Protein 2CXA (pdb70)

B-factor: mean 20.12, std 9.55, range [7.72, 66.91]

Solvent-accessible surface area: 11196 Å² total

Sequence (221 aa):
RLVQLSRHSIAFPSPEGALREPNGLLALGGDLSPARLLAYQRGIFPWFSPGDPILWWSPDPRAVLWPESLHISRSKRFHKRSPYRVTNYAFGQVIEGCASDGTWITRGVVEAYHRLHELGHAHSIEVWREDELVGGYGVAQGTLFCGESFSRENASKTALLVFCEEFIGHGGKLIDCQVLNDHTASLGACEIPRRDYLNYLNQRLGRLPNNFWVPRCLFSP

Structure (mmCIF, N/CA/C/O backbone):
data_2CXA
#
_entry.id   2CXA
#
_cell.length_a   68.277
_cell.length_b   44.784
_cell.length_c   76.376
_cell.angle_alpha   90.00
_cell.angle_beta   108.36
_cell.angle_gamma   90.00
#
_symmetry.space_group_name_H-M   'C 1 2 1'
#
loop_
_entity.id
_entity.type
_entity.pdbx_description
1 polymer 'Leucyl/phenylalanyl-tRNA-protein transferase'
2 water water
#
loop_
_atom_site.group_PDB
_atom_site.id
_atom_site.type_symbol
_atom_site.label_atom_id
_atom_site.label_alt_id
_atom_site.label_comp_id
_atom_site.label_asym_id
_atom_site.label_entity_id
_atom_site.label_seq_id
_atom_site.pdbx_PDB_ins_code
_atom_site.Cartn_x
_atom_site.Cartn_y
_atom_site.Cartn_z
_atom_site.occupancy
_atom_site.B_iso_or_equiv
_atom_site.auth_seq_id
_atom_site.auth_comp_id
_atom_site.auth_asym_id
_atom_site.auth_atom_id
_atom_site.pdbx_PDB_model_num
ATOM 9 N N . ARG A 1 19 ? 12.957 63.698 34.710 1.00 41.43 2 ARG A N 1
ATOM 10 C CA . ARG A 1 19 ? 11.588 64.029 35.075 1.00 38.58 2 ARG A CA 1
ATOM 11 C C . ARG A 1 19 ? 10.798 62.748 34.831 1.00 35.24 2 ARG A C 1
ATOM 12 O O . ARG A 1 19 ? 9.589 62.762 34.651 1.00 35.65 2 ARG A O 1
ATOM 20 N N . LEU A 1 20 ? 11.512 61.628 34.824 1.00 31.28 3 LEU A N 1
ATOM 21 C CA . LEU A 1 20 ? 10.875 60.338 34.604 1.00 26.89 3 LEU A CA 1
ATOM 22 C C . LEU A 1 20 ? 10.461 59.716 35.925 1.00 23.77 3 LEU A C 1
ATOM 23 O O . LEU A 1 20 ? 11.052 59.993 36.960 1.00 23.85 3 LEU A O 1
ATOM 28 N N . VAL A 1 21 ? 9.451 58.863 35.877 1.00 19.95 4 VAL A N 1
ATOM 29 C CA . VAL A 1 21 ? 9.014 58.186 37.080 1.00 16.68 4 VAL A CA 1
ATOM 30 C C . VAL A 1 21 ? 9.983 57.035 37.361 1.00 15.93 4 VAL A C 1
ATOM 31 O O . VAL A 1 21 ? 10.221 56.176 36.487 1.00 14.04 4 VAL A O 1
ATOM 35 N N . GLN A 1 22 ? 10.563 57.024 38.563 1.00 14.72 5 GLN A N 1
ATOM 36 C CA . GLN A 1 22 ? 11.469 55.954 38.979 1.00 14.91 5 GLN A CA 1
ATOM 37 C C . GLN A 1 22 ? 10.545 54.827 39.466 1.00 15.35 5 GLN A C 1
ATOM 38 O O . GLN A 1 22 ? 9.756 55.023 40.394 1.00 14.02 5 GLN A O 1
ATOM 44 N N . LEU A 1 23 ? 10.672 53.632 38.893 1.00 13.87 6 LEU A N 1
ATOM 45 C CA . LEU A 1 23 ? 9.768 52.531 39.279 1.00 15.88 6 LEU A CA 1
ATOM 46 C C . LEU A 1 23 ? 10.060 51.853 40.594 1.00 17.38 6 LEU A C 1
ATOM 47 O O . LEU A 1 23 ? 11.181 51.883 41.067 1.00 17.65 6 LEU A O 1
ATOM 52 N N . SER A 1 24 ? 9.034 51.224 41.179 1.00 17.29 7 SER A N 1
ATOM 53 C CA . SER A 1 24 ? 9.226 50.515 42.434 1.00 18.44 7 SER A CA 1
ATOM 54 C C . SER A 1 24 ? 9.923 49.157 42.234 1.00 20.24 7 SER A C 1
ATOM 55 O O . SER A 1 24 ? 9.687 48.452 41.258 1.00 18.10 7 SER A O 1
ATOM 58 N N . ARG A 1 25 ? 10.807 48.783 43.151 1.00 22.39 8 ARG A N 1
ATOM 59 C CA . ARG A 1 25 ? 11.442 47.471 42.998 1.00 24.13 8 ARG A CA 1
ATOM 60 C C . ARG A 1 25 ? 10.482 46.470 43.631 1.00 24.81 8 ARG A C 1
ATOM 61 O O . ARG A 1 25 ? 10.683 45.259 43.532 1.00 25.89 8 ARG A O 1
ATOM 69 N N . HIS A 1 26 ? 9.415 46.978 44.249 1.00 22.61 9 HIS A N 1
ATOM 70 C CA . HIS A 1 26 ? 8.458 46.128 44.955 1.00 26.28 9 HIS A CA 1
ATOM 71 C C . HIS A 1 26 ? 7.007 46.083 44.453 1.00 26.85 9 HIS A C 1
ATOM 72 O O . HIS A 1 26 ? 6.132 45.555 45.139 1.00 27.92 9 HIS A O 1
ATOM 79 N N . SER A 1 27 ? 6.752 46.637 43.273 1.00 25.40 10 SER A N 1
ATOM 80 C CA . SER A 1 27 ? 5.406 46.630 42.681 1.00 26.09 10 SER A CA 1
ATOM 81 C C . SER A 1 27 ? 5.616 46.729 41.175 1.00 23.29 10 SER A C 1
ATOM 82 O O . SER A 1 27 ? 6.590 47.295 40.751 1.00 24.75 10 SER A O 1
ATOM 85 N N . ILE A 1 28 ? 4.687 46.221 40.371 1.00 21.86 11 ILE A N 1
ATOM 86 C CA . ILE A 1 28 ? 4.888 46.281 38.916 1.00 21.01 11 ILE A CA 1
ATOM 87 C C . ILE A 1 28 ? 4.087 47.342 38.161 1.00 20.40 11 ILE A C 1
ATOM 88 O O . ILE A 1 28 ? 3.975 47.256 36.923 1.00 20.68 11 ILE A O 1
ATOM 93 N N . ALA A 1 29 ? 3.535 48.330 38.877 1.00 15.97 12 ALA A N 1
ATOM 94 C CA . ALA A 1 29 ? 2.746 49.386 38.239 1.00 14.23 12 ALA A CA 1
ATOM 95 C C . ALA A 1 29 ? 3.592 50.297 37.364 1.00 12.63 12 ALA A C 1
ATOM 96 O O . ALA A 1 29 ? 4.784 50.466 37.597 1.00 12.67 12 ALA A O 1
ATOM 98 N N . PHE A 1 30 ? 2.947 50.871 36.341 1.00 11.44 13 PHE A N 1
ATOM 99 C CA . PHE A 1 30 ? 3.568 51.811 35.421 1.00 13.20 13 PHE A CA 1
ATOM 100 C C . PHE A 1 30 ? 2.728 53.066 35.296 1.00 12.27 13 PHE A C 1
ATOM 101 O O . PHE A 1 30 ? 1.505 53.027 35.467 1.00 13.63 13 PHE A O 1
ATOM 109 N N . PRO A 1 31 ? 3.370 54.187 34.954 1.00 13.34 14 PRO A N 1
ATOM 110 C CA . PRO A 1 31 ? 2.607 55.417 34.773 1.00 13.81 14 PRO A CA 1
ATOM 111 C C . PRO A 1 31 ? 1.887 55.199 33.434 1.00 13.61 14 PRO A C 1
ATOM 112 O O . PRO A 1 31 ? 2.340 54.406 32.606 1.00 12.62 14 PRO A O 1
ATOM 116 N N . SER A 1 32 ? 0.780 55.892 33.217 1.00 14.63 15 SER A N 1
ATOM 117 C CA . SER A 1 32 ? 0.077 55.769 31.939 1.00 16.26 15 SER A CA 1
ATOM 118 C C . SER A 1 32 ? 0.971 56.244 30.788 1.00 16.43 15 SER A C 1
ATOM 119 O O . SER A 1 32 ? 1.699 57.215 30.920 1.00 16.50 15 SER A O 1
ATOM 122 N N . PRO A 1 33 ? 0.926 55.559 29.631 1.00 15.76 16 PRO A N 1
ATOM 123 C CA . PRO A 1 33 ? 1.737 55.938 28.476 1.00 17.03 16 PRO A CA 1
ATOM 124 C C . PRO A 1 33 ? 1.469 57.342 27.934 1.00 17.06 16 PRO A C 1
ATOM 125 O O . PRO A 1 33 ? 2.361 57.942 27.326 1.00 18.54 16 PRO A O 1
ATOM 129 N N . GLU A 1 34 ? 0.252 57.845 28.145 1.00 19.94 17 GLU A N 1
ATOM 130 C CA . GLU A 1 34 ? -0.115 59.178 27.671 1.00 22.61 17 GLU A CA 1
ATOM 131 C C . GLU A 1 34 ? 0.815 60.212 28.289 1.00 22.64 17 GLU A C 1
ATOM 132 O O . GLU A 1 34 ? 0.954 61.329 27.772 1.00 22.76 17 GLU A O 1
ATOM 138 N N . GLY A 1 35 ? 1.440 59.838 29.406 1.00 19.82 18 GLY A N 1
ATOM 139 C CA . GLY A 1 35 ? 2.367 60.737 30.072 1.00 20.27 18 GLY A CA 1
ATOM 140 C C . GLY A 1 35 ? 3.827 60.646 29.648 1.00 19.45 18 GLY A C 1
ATOM 141 O O . GLY A 1 35 ? 4.684 61.275 30.255 1.00 20.77 18 GLY A O 1
ATOM 142 N N . ALA A 1 36 ? 4.135 59.860 28.618 1.00 18.35 19 ALA A N 1
ATOM 143 C CA . ALA A 1 36 ? 5.500 59.731 28.156 1.00 18.04 19 ALA A CA 1
ATOM 144 C C . ALA A 1 36 ? 6.058 61.033 27.629 1.00 17.91 19 ALA A C 1
ATOM 145 O O . ALA A 1 36 ? 5.313 61.889 27.163 1.00 20.72 19 ALA A O 1
ATOM 147 N N . LEU A 1 37 ? 7.378 61.146 27.681 1.00 18.63 20 LEU A N 1
ATOM 148 C CA . LEU A 1 37 ? 8.077 62.321 27.16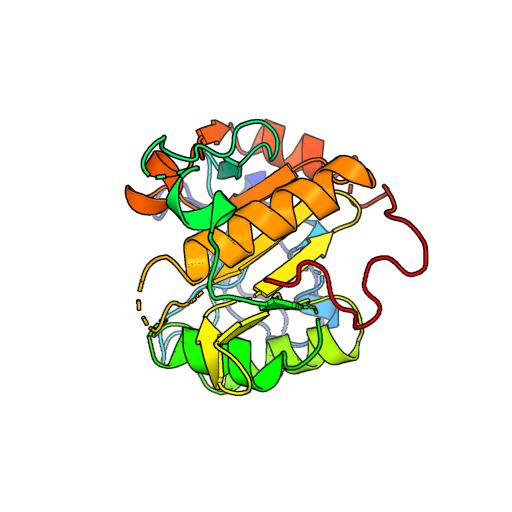6 1.00 19.40 20 LEU A CA 1
ATOM 149 C C . LEU A 1 37 ? 7.941 62.383 25.655 1.00 20.17 20 LEU A C 1
ATOM 150 O O . LEU A 1 37 ? 7.743 61.359 25.002 1.00 18.86 20 LEU A O 1
ATOM 155 N N . ARG A 1 38 ? 8.060 63.585 25.097 1.00 21.04 21 ARG A N 1
ATOM 156 C CA . ARG A 1 38 ? 7.997 63.769 23.642 1.00 22.14 21 ARG A CA 1
ATOM 157 C C . ARG A 1 38 ? 9.415 63.634 23.099 1.00 23.31 21 ARG A C 1
ATOM 158 O O . ARG A 1 38 ? 9.628 63.213 21.961 1.00 24.32 21 ARG A O 1
ATOM 166 N N . GLU A 1 39 ? 10.385 64.002 23.931 1.00 24.77 22 GLU A N 1
ATOM 167 C CA . GLU A 1 39 ? 11.801 63.905 23.581 1.00 26.75 22 GLU A CA 1
ATOM 168 C C . GLU A 1 39 ? 12.560 63.371 24.795 1.00 26.48 22 GLU A C 1
ATOM 169 O O . GLU A 1 39 ? 12.561 64.007 25.845 1.00 26.55 22 GLU A O 1
ATOM 175 N N . PRO A 1 40 ? 13.161 62.169 24.695 1.00 25.42 23 PRO A N 1
ATOM 176 C CA . PRO A 1 40 ? 13.202 61.234 23.561 1.00 24.75 23 PRO A CA 1
ATOM 177 C C . PRO A 1 40 ? 11.786 60.676 23.435 1.00 23.44 23 PRO A C 1
ATOM 178 O O . PRO A 1 40 ? 11.126 60.436 24.445 1.00 21.67 23 PRO A O 1
ATOM 182 N N . ASN A 1 41 ? 11.343 60.438 22.205 1.00 21.36 24 ASN A N 1
ATOM 183 C CA . ASN A 1 41 ? 9.988 59.983 21.955 1.00 20.36 24 ASN A CA 1
ATOM 184 C C . ASN A 1 41 ? 9.518 58.703 22.660 1.00 18.70 24 ASN A C 1
ATOM 185 O O . ASN A 1 41 ? 9.908 57.596 22.276 1.00 19.02 24 ASN A O 1
ATOM 190 N N . GLY A 1 42 ? 8.653 58.886 23.657 1.00 17.24 25 GLY A N 1
ATOM 191 C CA . GLY A 1 42 ? 8.074 57.767 24.384 1.00 15.75 25 GLY A CA 1
ATOM 192 C C . GLY A 1 42 ? 8.716 57.339 25.690 1.00 16.32 25 GLY A C 1
ATOM 193 O O . GLY A 1 42 ? 8.202 56.436 26.343 1.00 16.34 25 GLY A O 1
ATOM 194 N N . LEU A 1 43 ? 9.806 57.988 26.087 1.00 14.94 26 LEU A N 1
ATOM 195 C CA . LEU A 1 43 ? 10.495 57.602 27.322 1.00 15.65 26 LEU A CA 1
ATOM 196 C C . LEU A 1 43 ? 9.526 57.887 28.455 1.00 15.50 26 LEU A C 1
ATOM 197 O O . LEU A 1 43 ? 9.046 59.025 28.645 1.00 14.22 26 LEU A O 1
ATOM 202 N N . LEU A 1 44 ? 9.267 56.847 29.248 1.00 13.96 27 LEU A N 1
ATOM 203 C CA . LEU A 1 44 ? 8.223 56.912 30.247 1.00 12.34 27 LEU A CA 1
ATOM 204 C C . LEU A 1 44 ? 8.611 56.611 31.692 1.00 12.60 27 LEU A C 1
ATOM 205 O O . LEU A 1 44 ? 8.061 57.182 32.626 1.00 13.83 27 LEU A O 1
ATOM 210 N N . ALA A 1 45 ? 9.567 55.711 31.882 1.00 11.37 28 ALA A N 1
ATOM 211 C CA . ALA A 1 45 ? 9.915 55.337 33.239 1.00 11.79 28 ALA A CA 1
ATOM 212 C C . ALA A 1 45 ? 11.284 54.731 33.283 1.00 10.88 28 ALA A C 1
ATOM 213 O O . ALA A 1 45 ? 11.837 54.308 32.259 1.00 11.66 28 ALA A O 1
ATOM 215 N N . LEU A 1 46 ? 11.828 54.640 34.496 1.00 11.65 29 LEU A N 1
ATOM 216 C CA . LEU A 1 46 ? 13.147 54.099 34.674 1.00 12.26 29 LEU A CA 1
ATOM 217 C C . LEU A 1 46 ? 13.198 53.115 35.830 1.00 12.21 29 LEU A C 1
ATOM 218 O O . LEU A 1 46 ? 12.492 53.279 36.828 1.00 12.63 29 LEU A O 1
ATOM 223 N N . GLY A 1 47 ? 14.006 52.082 35.674 1.00 11.66 30 GLY A N 1
ATOM 224 C CA . GLY A 1 47 ? 14.191 51.138 36.767 1.00 11.84 30 GLY A CA 1
ATOM 225 C C . GLY A 1 47 ? 13.322 49.911 36.845 1.00 13.30 30 GLY A C 1
ATOM 226 O O . GLY A 1 47 ? 12.846 49.418 35.823 1.00 14.29 30 GLY A O 1
ATOM 227 N N . GLY A 1 48 ? 13.133 49.402 38.061 1.00 14.06 31 GLY A N 1
ATOM 228 C CA . GLY A 1 48 ? 12.316 48.218 38.245 1.00 15.33 31 GLY A CA 1
ATOM 229 C C . GLY A 1 48 ? 13.158 46.986 38.013 1.00 16.09 31 GLY A C 1
ATOM 230 O O . GLY A 1 48 ? 14.256 46.857 38.561 1.00 19.21 31 GLY A O 1
ATOM 231 N N . ASP A 1 49 ? 12.651 46.070 37.200 1.00 14.36 32 ASP A N 1
ATOM 232 C CA . ASP A 1 49 ? 13.381 44.840 36.889 1.00 13.52 32 ASP A CA 1
ATOM 233 C C . ASP A 1 49 ? 12.732 44.229 35.652 1.00 14.15 32 ASP A C 1
ATOM 234 O O . ASP A 1 49 ? 11.817 44.804 35.100 1.00 12.65 32 ASP A O 1
ATOM 239 N N . LEU A 1 50 ? 13.212 43.066 35.223 1.00 13.03 33 LEU A N 1
ATOM 240 C CA . LEU A 1 50 ? 12.633 42.419 34.054 1.00 13.81 33 LEU A CA 1
ATOM 241 C C . LEU A 1 50 ? 11.910 41.132 34.443 1.00 13.52 33 LEU A C 1
ATOM 242 O O . LEU A 1 50 ? 11.902 40.157 33.681 1.00 13.38 33 LEU A O 1
ATOM 247 N N . SER A 1 51 ? 11.291 41.148 35.619 1.00 13.73 34 SER A N 1
ATOM 248 C CA . SER A 1 51 ? 10.523 40.001 36.095 1.00 13.11 34 SER A CA 1
ATOM 249 C C . SER A 1 51 ? 9.360 39.746 35.113 1.00 13.29 34 SER A C 1
ATOM 250 O O . SER A 1 51 ? 8.865 40.659 34.438 1.00 11.84 34 SER A O 1
ATOM 253 N N . PRO A 1 52 ? 8.889 38.503 35.036 1.00 12.22 35 PRO A N 1
ATOM 254 C CA . PRO A 1 52 ? 7.787 38.198 34.110 1.00 12.58 35 PRO A CA 1
ATOM 255 C C . PRO A 1 52 ? 6.529 39.001 34.309 1.00 11.30 35 PRO A C 1
ATOM 256 O O . PRO A 1 52 ? 5.948 39.472 33.333 1.00 12.16 35 PRO A O 1
ATOM 260 N N . ALA A 1 53 ? 6.076 39.136 35.552 1.00 11.53 36 ALA A N 1
ATOM 261 C CA . ALA A 1 53 ? 4.847 39.889 35.791 1.00 12.43 36 ALA A CA 1
ATOM 262 C C . ALA A 1 53 ? 5.025 41.332 35.346 1.00 12.01 36 ALA A C 1
ATOM 263 O O . ALA A 1 53 ? 4.106 41.908 34.776 1.00 12.26 36 ALA A O 1
ATOM 265 N N . ARG A 1 54 ? 6.192 41.911 35.597 1.00 11.70 37 ARG A N 1
ATOM 266 C CA . ARG A 1 54 ? 6.377 43.306 35.210 1.00 9.92 37 ARG A CA 1
ATOM 267 C C . ARG A 1 54 ? 6.430 43.437 33.686 1.00 10.13 37 ARG A C 1
ATOM 268 O O . ARG A 1 54 ? 5.813 44.332 33.125 1.00 10.84 37 ARG A O 1
ATOM 276 N N . LEU A 1 55 ? 7.136 42.548 32.998 1.00 9.78 38 LEU A N 1
ATOM 277 C CA . LEU A 1 55 ? 7.177 42.628 31.540 1.00 11.08 38 LEU A CA 1
ATOM 278 C C . LEU A 1 55 ? 5.780 42.470 30.961 1.00 11.74 38 LEU A C 1
ATOM 279 O O . LEU A 1 55 ? 5.395 43.199 30.044 1.00 11.29 38 LEU A O 1
ATOM 284 N N . LEU A 1 56 ? 5.021 41.493 31.468 1.00 10.79 39 LEU A N 1
ATOM 285 C CA . LEU A 1 56 ? 3.672 41.281 30.957 1.00 12.53 39 LEU A CA 1
ATOM 286 C C . LEU A 1 56 ? 2.783 42.494 31.220 1.00 12.92 39 LEU A C 1
ATOM 287 O O . LEU A 1 56 ? 1.919 42.829 30.401 1.00 13.60 39 LEU A O 1
ATOM 308 N N . ALA A 1 58 ? 3.855 45.573 31.338 1.00 11.62 41 ALA A N 1
ATOM 309 C CA . ALA A 1 58 ? 4.308 46.575 30.380 1.00 9.54 41 ALA A CA 1
ATOM 310 C C . ALA A 1 58 ? 3.629 46.343 29.014 1.00 10.33 41 ALA A C 1
ATOM 311 O O . ALA A 1 58 ? 3.015 47.243 28.449 1.00 10.53 41 ALA A O 1
ATOM 313 N N . TYR A 1 59 ? 3.739 45.126 28.488 1.00 10.41 42 TYR A N 1
ATOM 314 C CA . TYR A 1 59 ? 3.169 44.879 27.167 1.00 10.47 42 TYR A CA 1
ATOM 315 C C . TYR A 1 59 ? 1.658 45.096 27.111 1.00 11.10 42 TYR A C 1
ATOM 316 O O . TYR A 1 59 ? 1.134 45.655 26.148 1.00 10.91 42 TYR A O 1
ATOM 325 N N . GLN A 1 60 ? 0.981 44.670 28.162 1.00 11.54 43 GLN A N 1
ATOM 326 C CA . GLN A 1 60 ? -0.459 44.794 28.300 1.00 14.52 43 GLN A CA 1
ATOM 327 C C . GLN A 1 60 ? -0.870 46.262 28.227 1.00 13.99 43 GLN A C 1
ATOM 328 O O . GLN A 1 60 ? -1.958 46.585 27.766 1.00 15.27 43 GLN A O 1
ATOM 334 N N . ARG A 1 61 ? 0.026 47.142 28.665 1.00 13.13 44 ARG A N 1
ATOM 335 C CA . ARG A 1 61 ? -0.251 48.564 28.673 1.00 14.30 44 ARG A CA 1
ATOM 336 C C . ARG A 1 61 ? 0.372 49.380 27.563 1.00 13.81 44 ARG A C 1
ATOM 337 O O . ARG A 1 61 ? 0.203 50.601 27.528 1.00 14.30 44 ARG A O 1
ATOM 345 N N . GLY A 1 62 ? 1.082 48.718 26.656 1.00 10.36 45 GLY A N 1
ATOM 346 C CA . GLY A 1 62 ? 1.673 49.400 25.525 1.00 10.76 45 GLY A CA 1
ATOM 347 C C . GLY A 1 62 ? 3.063 49.954 25.753 1.00 9.89 45 GLY A C 1
ATOM 348 O O . GLY A 1 62 ? 3.526 50.860 25.053 1.00 9.33 45 GLY A O 1
ATOM 349 N N . ILE A 1 63 ? 3.754 49.346 26.701 1.00 8.27 46 ILE A N 1
ATOM 350 C CA . ILE A 1 63 ? 5.104 49.773 27.103 1.00 9.37 46 ILE A CA 1
ATOM 351 C C . ILE A 1 63 ? 6.121 48.665 26.852 1.00 9.27 46 ILE A C 1
ATOM 352 O O . ILE A 1 63 ? 5.756 47.500 26.876 1.00 9.35 46 ILE A O 1
ATOM 357 N N . PHE A 1 64 ? 7.382 49.014 26.559 1.00 8.83 47 PHE A N 1
ATOM 358 C CA . PHE A 1 64 ? 8.406 47.963 26.385 1.00 9.58 47 PHE A CA 1
ATOM 359 C C . PHE A 1 64 ? 9.730 48.495 26.909 1.00 11.00 47 PHE A C 1
ATOM 360 O O . PHE A 1 64 ? 9.958 49.713 26.932 1.00 10.92 47 PHE A O 1
ATOM 368 N N . PRO A 1 65 ? 10.605 47.603 27.358 1.00 10.71 48 PRO A N 1
ATOM 369 C CA . PRO A 1 65 ? 11.908 48.036 27.861 1.00 11.54 48 PRO A CA 1
ATOM 370 C C . PRO A 1 65 ? 12.872 48.103 26.675 1.00 12.41 48 PRO A C 1
ATOM 371 O O . PRO A 1 65 ? 12.782 47.304 25.719 1.00 12.21 48 PRO A O 1
ATOM 375 N N . TRP A 1 66 ? 13.818 49.043 26.725 1.00 12.10 49 TRP A N 1
ATOM 376 C CA . TRP A 1 66 ? 14.760 49.201 25.618 1.00 12.97 49 TRP A CA 1
ATOM 377 C C . TRP A 1 66 ? 15.893 50.060 26.185 1.00 12.28 49 TRP A C 1
ATOM 378 O O . TRP A 1 66 ? 15.698 51.222 26.460 1.00 13.36 49 TRP A O 1
ATOM 389 N N . PHE A 1 67 ? 17.051 49.470 26.345 1.00 12.79 50 PHE A N 1
ATOM 390 C CA . PHE A 1 67 ? 18.173 50.195 26.917 1.00 16.03 50 PHE A CA 1
ATOM 391 C C . PHE A 1 67 ? 19.460 49.517 26.499 1.00 18.73 50 PHE A C 1
ATOM 392 O O . PHE A 1 67 ? 19.469 48.328 26.173 1.00 19.93 50 PHE A O 1
ATOM 400 N N . SER A 1 68 ? 20.552 50.275 26.509 1.00 21.26 51 SER A N 1
ATOM 401 C CA . SER A 1 68 ? 21.846 49.725 26.116 1.00 23.67 51 SER A CA 1
ATOM 402 C C . SER A 1 68 ? 22.542 49.104 27.320 1.00 24.32 51 SER A C 1
ATOM 403 O O . SER A 1 68 ? 22.206 49.411 28.467 1.00 23.00 51 SER A O 1
ATOM 406 N N . PRO A 1 69 ? 23.527 48.221 27.080 1.00 25.51 52 PRO A N 1
ATOM 407 C CA . PRO A 1 69 ? 24.259 47.575 28.175 1.00 25.86 52 PRO A CA 1
ATOM 408 C C . PRO A 1 69 ? 24.846 48.650 29.108 1.00 25.89 52 PRO A C 1
ATOM 409 O O . PRO A 1 69 ? 25.443 49.620 28.648 1.00 26.41 52 PRO A O 1
ATOM 413 N N . GLY A 1 70 ? 24.656 48.497 30.414 1.00 27.07 53 GLY A N 1
ATOM 414 C CA . GLY A 1 70 ? 25.187 49.492 31.330 1.00 26.48 53 GLY A CA 1
ATOM 415 C C . GLY A 1 70 ? 24.234 50.632 31.650 1.00 26.90 53 GLY A C 1
ATOM 416 O O . GLY A 1 70 ? 24.531 51.497 32.481 1.00 27.80 53 GLY A O 1
ATOM 417 N N . ASP A 1 71 ? 23.096 50.671 30.973 1.00 23.92 54 ASP A N 1
ATOM 418 C CA . ASP A 1 71 ? 22.112 51.696 31.262 1.00 23.35 54 ASP A CA 1
ATOM 419 C C . ASP A 1 71 ? 21.139 51.137 32.281 1.00 21.01 54 ASP A C 1
ATOM 420 O O . ASP A 1 71 ? 21.067 49.922 32.482 1.00 20.06 54 ASP A O 1
ATOM 425 N N . PRO A 1 72 ? 20.375 52.027 32.935 1.00 19.79 55 PRO A N 1
ATOM 426 C CA . PRO A 1 72 ? 19.381 51.550 33.894 1.00 18.47 55 PRO A CA 1
ATOM 427 C C . PRO A 1 72 ? 18.279 51.073 32.928 1.00 15.58 55 PRO A C 1
ATOM 428 O O . PRO A 1 72 ? 18.323 51.387 31.750 1.00 17.11 55 PRO A O 1
ATOM 432 N N . ILE A 1 73 ? 17.325 50.307 33.419 1.00 14.69 56 ILE A N 1
ATOM 433 C CA . ILE A 1 73 ? 16.232 49.859 32.540 1.00 13.81 56 ILE A CA 1
ATOM 434 C C . ILE A 1 73 ? 15.387 51.071 32.169 1.00 14.02 56 ILE A C 1
ATOM 435 O O . ILE A 1 73 ? 14.987 51.839 33.056 1.00 14.20 56 ILE A O 1
ATOM 440 N N . LEU A 1 74 ? 15.125 51.246 30.868 1.00 13.13 57 LEU A N 1
ATOM 441 C CA . LEU A 1 74 ? 14.299 52.351 30.377 1.00 13.25 57 LEU A CA 1
ATOM 442 C C . LEU A 1 74 ? 13.056 51.765 29.733 1.00 11.65 57 LEU A C 1
ATOM 443 O O . LEU A 1 74 ? 13.154 50.793 28.974 1.00 12.45 57 LEU A O 1
ATOM 448 N N . TRP A 1 75 ? 11.909 52.379 30.007 1.00 10.37 58 TRP A N 1
ATOM 449 C CA . TRP A 1 75 ? 10.633 51.895 29.485 1.00 9.59 58 TRP A CA 1
ATOM 450 C C . TRP A 1 75 ? 10.049 52.946 28.564 1.00 12.34 58 TRP A C 1
ATOM 451 O O . TRP A 1 75 ? 10.062 54.135 28.868 1.00 12.42 58 TRP A O 1
ATOM 462 N N . TRP A 1 76 ? 9.463 52.479 27.473 1.00 11.13 59 TRP A N 1
ATOM 463 C CA . TRP A 1 76 ? 8.990 53.371 26.412 1.00 11.81 59 TRP A CA 1
ATOM 464 C C . TRP A 1 76 ? 7.590 53.106 25.858 1.00 12.53 59 TRP A C 1
ATOM 465 O O . TRP A 1 76 ? 7.129 51.969 25.863 1.00 12.54 59 TRP A O 1
ATOM 476 N N . SER A 1 77 ? 6.956 54.156 25.330 1.00 11.05 60 SER A N 1
ATOM 477 C CA . SER A 1 77 ? 5.660 54.055 24.638 1.00 12.27 60 SER A CA 1
ATOM 478 C C . SER A 1 77 ? 5.632 55.256 23.673 1.00 13.73 60 SER A C 1
ATOM 479 O O . SER A 1 77 ? 5.040 56.287 23.990 1.00 14.11 60 SER A O 1
ATOM 482 N N . PRO A 1 78 ? 6.261 55.122 22.491 1.00 15.05 61 PRO A N 1
ATOM 483 C CA . PRO A 1 78 ? 6.341 56.182 21.473 1.00 15.06 61 PRO A CA 1
ATOM 484 C C . PRO A 1 78 ? 5.039 56.645 20.845 1.00 14.94 61 PRO A C 1
ATOM 485 O O . PRO A 1 78 ? 4.043 55.922 20.807 1.00 14.10 61 PRO A O 1
ATOM 489 N N . ASP A 1 79 ? 5.055 57.881 20.334 1.00 16.11 62 ASP A N 1
ATOM 490 C CA . ASP A 1 79 ? 3.896 58.423 19.638 1.00 16.24 62 ASP A CA 1
ATOM 491 C C . ASP A 1 79 ? 4.466 59.174 18.444 1.00 17.38 62 ASP A C 1
ATOM 492 O O . ASP A 1 79 ? 5.200 60.151 18.614 1.00 20.02 62 ASP A O 1
ATOM 497 N N . PRO A 1 80 ? 4.167 58.723 17.213 1.00 17.17 63 PRO A N 1
ATOM 498 C CA . PRO A 1 80 ? 3.340 57.583 16.821 1.00 16.09 63 PRO A CA 1
ATOM 499 C C . PRO A 1 80 ? 4.018 56.252 17.115 1.00 15.04 63 PRO A C 1
ATOM 500 O O . PRO A 1 80 ? 5.157 56.209 17.555 1.00 15.63 63 PRO A O 1
ATOM 504 N N . ARG A 1 81 ? 3.298 55.178 16.825 1.00 14.42 64 ARG A N 1
ATOM 505 C CA . ARG A 1 81 ? 3.756 53.802 17.077 1.00 14.24 64 ARG A CA 1
ATOM 506 C C . ARG A 1 81 ? 3.862 53.093 15.746 1.00 12.27 64 ARG A C 1
ATOM 507 O O . ARG A 1 81 ? 2.947 53.201 14.934 1.00 13.35 64 ARG A O 1
ATOM 515 N N . ALA A 1 82 ? 4.960 52.385 15.501 1.00 13.13 65 ALA A N 1
ATOM 516 C CA . ALA A 1 82 ? 5.090 51.649 14.219 1.00 12.80 65 ALA A CA 1
ATOM 517 C C . ALA A 1 82 ? 4.412 50.299 14.353 1.00 11.87 65 ALA A C 1
ATOM 518 O O . ALA A 1 82 ? 4.670 49.576 15.315 1.00 12.83 65 ALA A O 1
ATOM 520 N N . VAL A 1 83 ? 3.557 49.963 13.385 1.00 12.19 66 VAL A N 1
ATOM 521 C CA . VAL A 1 83 ? 2.821 48.705 13.393 1.00 12.44 66 VAL A CA 1
ATOM 522 C C . VAL A 1 83 ? 2.803 48.124 11.994 1.00 13.66 66 VAL A C 1
ATOM 523 O O . VAL A 1 83 ? 3.080 48.820 11.020 1.00 13.63 66 VAL A O 1
ATOM 527 N N . LEU A 1 84 ? 2.500 46.839 11.909 1.00 11.83 67 LEU A N 1
ATOM 528 C CA . LEU A 1 84 ? 2.406 46.170 10.611 1.00 12.10 67 LEU A CA 1
ATOM 529 C C . LEU A 1 84 ? 1.095 45.422 10.583 1.00 11.88 67 LEU A C 1
ATOM 530 O O . LEU A 1 84 ? 0.858 44.546 11.419 1.00 10.98 67 LEU A O 1
ATOM 535 N N . TRP A 1 85 ? 0.206 45.801 9.671 1.00 12.12 68 TRP A N 1
ATOM 536 C CA . TRP A 1 85 ? -1.050 45.068 9.510 1.00 12.07 68 TRP A CA 1
ATOM 537 C C . TRP A 1 85 ? -0.554 43.860 8.710 1.00 12.61 68 TRP A C 1
ATOM 538 O O . TRP A 1 85 ? -0.003 44.008 7.603 1.00 13.93 68 TRP A O 1
ATOM 549 N N . PRO A 1 86 ? -0.768 42.641 9.243 1.00 12.01 69 PRO A N 1
ATOM 550 C CA . PRO A 1 86 ? -0.265 41.451 8.545 1.00 14.22 69 PRO A CA 1
ATOM 551 C C . PRO A 1 86 ? -0.659 41.205 7.125 1.00 15.29 69 PRO A C 1
ATOM 552 O O . PRO A 1 86 ? 0.124 40.610 6.361 1.00 16.66 69 PRO A O 1
ATOM 556 N N . GLU A 1 87 ? -1.851 41.666 6.772 1.00 16.48 70 GLU A N 1
ATOM 557 C CA . GLU A 1 87 ? -2.340 41.510 5.403 1.00 18.49 70 GLU A CA 1
ATOM 558 C C . GLU A 1 87 ? -1.666 42.524 4.463 1.00 19.58 70 GLU A C 1
ATOM 559 O O . GLU A 1 87 ? -1.848 42.458 3.243 1.00 21.56 70 GLU A O 1
ATOM 565 N N . SER A 1 88 ? -0.896 43.452 5.031 1.00 18.91 71 SER A N 1
ATOM 566 C CA . SER A 1 88 ? -0.182 44.498 4.281 1.00 19.73 71 SER A CA 1
ATOM 567 C C . SER A 1 88 ? 1.326 44.257 4.189 1.00 18.45 71 SER A C 1
ATOM 568 O O . SER A 1 88 ? 2.076 45.125 3.746 1.00 17.94 71 SER A O 1
ATOM 571 N N . LEU A 1 89 ? 1.771 43.082 4.631 1.00 17.39 72 LEU A N 1
ATOM 572 C CA . LEU A 1 89 ? 3.182 42.743 4.544 1.00 17.18 72 LEU A CA 1
ATOM 573 C C . LEU A 1 89 ? 3.548 42.889 3.074 1.00 18.45 72 LEU A C 1
ATOM 574 O O . LEU A 1 89 ? 2.824 42.394 2.209 1.00 18.27 72 LEU A O 1
ATOM 579 N N . HIS A 1 90 ? 4.629 43.600 2.794 1.00 18.24 73 HIS A N 1
ATOM 580 C CA . HIS A 1 90 ? 5.038 43.737 1.410 1.00 19.17 73 HIS A CA 1
ATOM 581 C C . HIS A 1 90 ? 6.091 42.693 1.079 1.00 17.35 73 HIS A C 1
ATOM 582 O O . HIS A 1 90 ? 7.183 42.625 1.693 1.00 16.50 73 HIS A O 1
ATOM 589 N N . ILE A 1 91 ? 5.730 41.852 0.121 1.00 15.65 74 ILE A N 1
ATOM 590 C CA . ILE A 1 91 ? 6.604 40.797 -0.346 1.00 15.07 74 ILE A CA 1
ATOM 591 C C . ILE A 1 91 ? 6.847 41.114 -1.817 1.00 14.12 74 ILE A C 1
ATOM 592 O O . ILE A 1 91 ? 5.899 41.183 -2.603 1.00 13.57 74 ILE A O 1
ATOM 597 N N . SER A 1 92 ? 8.101 41.335 -2.178 1.00 13.03 75 SER A N 1
ATOM 598 C CA . SER A 1 92 ? 8.445 41.673 -3.560 1.00 14.95 75 SER A CA 1
ATOM 599 C C . SER A 1 92 ? 8.212 40.514 -4.521 1.00 13.81 75 SER A C 1
ATOM 600 O O . SER A 1 92 ? 8.121 39.372 -4.116 1.00 13.98 75 SER A O 1
ATOM 603 N N . ARG A 1 93 ? 8.164 40.806 -5.824 1.00 14.98 76 ARG A N 1
ATOM 604 C CA . ARG A 1 93 ? 7.970 39.705 -6.756 1.00 14.87 76 ARG A CA 1
ATOM 605 C C . ARG A 1 93 ? 9.178 38.749 -6.720 1.00 13.31 76 ARG A C 1
ATOM 606 O O . ARG A 1 93 ? 9.009 37.541 -6.813 1.00 12.82 76 ARG A O 1
ATOM 614 N N . SER A 1 94 ? 10.387 39.289 -6.550 1.00 14.64 77 SER A N 1
ATOM 615 C CA . SER A 1 94 ? 11.551 38.416 -6.457 1.00 14.63 77 SER A CA 1
ATOM 616 C C . SER A 1 94 ? 11.401 37.475 -5.254 1.00 12.44 77 SER A C 1
ATOM 617 O O . SER A 1 94 ? 11.740 36.307 -5.358 1.00 12.77 77 SER A O 1
ATOM 628 N N . LYS A 1 96 ? 8.531 36.536 -3.877 1.00 12.48 79 LYS A N 1
ATOM 629 C CA . LYS A 1 96 ? 7.454 35.612 -4.237 1.00 14.40 79 LYS A CA 1
ATOM 630 C C . LYS A 1 96 ? 8.049 34.428 -5.049 1.00 12.33 79 LYS A C 1
ATOM 631 O O . LYS A 1 96 ? 7.726 33.269 -4.795 1.00 14.15 79 LYS A O 1
ATOM 637 N N . ARG A 1 97 ? 8.906 34.727 -6.022 1.00 13.22 80 ARG A N 1
ATOM 638 C CA . ARG A 1 97 ? 9.507 33.663 -6.821 1.00 14.66 80 ARG A CA 1
ATOM 639 C C . ARG A 1 97 ? 10.439 32.774 -5.990 1.00 14.85 80 ARG A C 1
ATOM 640 O O . ARG A 1 97 ? 10.450 31.550 -6.141 1.00 16.68 80 ARG A O 1
ATOM 648 N N . PHE A 1 98 ? 11.209 33.393 -5.108 1.00 14.38 81 PHE A N 1
ATOM 649 C CA . PHE A 1 98 ? 12.127 32.653 -4.260 1.00 14.66 81 PHE A CA 1
ATOM 650 C C . PHE A 1 98 ? 11.342 31.715 -3.334 1.00 14.30 81 PHE A C 1
ATOM 651 O O . PHE A 1 98 ? 11.704 30.535 -3.161 1.00 15.04 81 PHE A O 1
ATOM 659 N N . HIS A 1 99 ? 10.258 32.219 -2.751 1.00 14.50 82 HIS A N 1
ATOM 660 C CA . HIS A 1 99 ? 9.483 31.415 -1.816 1.00 14.12 82 HIS A CA 1
ATOM 661 C C . HIS A 1 99 ? 8.766 30.237 -2.483 1.00 15.68 82 HIS A C 1
ATOM 662 O O . HIS A 1 99 ? 8.544 29.172 -1.873 1.00 14.60 82 HIS A O 1
ATOM 669 N N . LYS A 1 100 ? 8.416 30.414 -3.748 1.00 17.30 83 LYS A N 1
ATOM 670 C CA . LYS A 1 100 ? 7.755 29.347 -4.479 1.00 19.68 83 LYS A CA 1
ATOM 671 C C . LYS A 1 100 ? 8.675 28.125 -4.589 1.00 20.81 83 LYS A C 1
ATOM 672 O O . LYS A 1 100 ? 8.204 26.987 -4.704 1.00 22.89 83 LYS A O 1
ATOM 678 N N . ARG A 1 101 ? 9.981 28.382 -4.553 1.00 19.45 84 ARG A N 1
ATOM 679 C CA . ARG A 1 101 ? 11.009 27.345 -4.644 1.00 21.07 84 ARG A CA 1
ATOM 680 C C . ARG A 1 101 ? 11.887 27.410 -3.395 1.00 19.69 84 ARG A C 1
ATOM 681 O O . ARG A 1 101 ? 13.100 27.156 -3.463 1.00 19.98 84 ARG A O 1
ATOM 689 N N . SER A 1 102 ? 11.273 27.740 -2.259 1.00 17.54 85 SER A N 1
ATOM 690 C CA . SER A 1 102 ? 12.034 27.894 -1.014 1.00 16.69 85 SER A CA 1
ATOM 691 C C . SER A 1 102 ? 12.891 26.718 -0.590 1.00 16.50 85 SER A C 1
ATOM 692 O O . SER A 1 102 ? 12.462 25.587 -0.638 1.00 18.24 85 SER A O 1
ATOM 695 N N . PRO A 1 103 ? 14.115 26.997 -0.135 1.00 16.31 86 PRO A N 1
ATOM 696 C CA . PRO A 1 103 ? 15.011 25.931 0.324 1.00 17.26 86 PRO A CA 1
ATOM 697 C C . PRO A 1 103 ? 14.822 25.749 1.834 1.00 17.72 86 PRO A C 1
ATOM 698 O O . PRO A 1 103 ? 15.470 24.911 2.451 1.00 18.66 86 PRO A O 1
ATOM 702 N N . TYR A 1 104 ? 13.935 26.542 2.424 1.00 15.43 87 TYR A N 1
ATOM 703 C CA . TYR A 1 104 ? 13.742 26.519 3.879 1.00 14.61 87 TYR A CA 1
ATOM 704 C C . TYR A 1 104 ? 12.511 25.842 4.471 1.00 15.78 87 TYR A C 1
ATOM 705 O O . TYR A 1 104 ? 11.462 25.722 3.820 1.00 14.94 87 TYR A O 1
ATOM 714 N N . ARG A 1 105 ? 12.660 25.438 5.737 1.00 13.70 88 ARG A N 1
ATOM 715 C CA . ARG A 1 105 ? 11.570 24.884 6.528 1.00 14.21 88 ARG A CA 1
ATOM 716 C C . ARG A 1 105 ? 11.331 25.950 7.635 1.00 13.89 88 ARG A C 1
ATOM 717 O O . ARG A 1 105 ? 12.277 26.569 8.128 1.00 13.73 88 ARG A O 1
ATOM 725 N N . VAL A 1 106 ? 10.075 26.225 7.974 1.00 11.48 89 VAL A N 1
ATOM 726 C CA . VAL A 1 106 ? 9.811 27.207 9.040 1.00 9.22 89 VAL A CA 1
ATOM 727 C C . VAL A 1 106 ? 9.050 26.494 10.149 1.00 10.59 89 VAL A C 1
ATOM 728 O O . VAL A 1 106 ? 8.088 25.764 9.891 1.00 11.58 89 VAL A O 1
ATOM 732 N N . THR A 1 107 ? 9.454 26.717 11.391 1.00 9.68 90 THR A N 1
ATOM 733 C CA . THR A 1 107 ? 8.783 26.118 12.530 1.00 10.14 90 THR A CA 1
ATOM 734 C C . THR A 1 107 ? 8.436 27.184 13.549 1.00 10.84 90 THR A C 1
ATOM 735 O O . THR A 1 107 ? 8.876 28.344 13.431 1.00 10.78 90 THR A O 1
ATOM 755 N N . ASN A 1 109 ? 8.285 27.892 17.780 1.00 9.81 92 ASN A N 1
ATOM 756 C CA . ASN A 1 109 ? 8.682 27.489 19.116 1.00 10.36 92 ASN A CA 1
ATOM 757 C C . ASN A 1 109 ? 9.525 26.230 19.299 1.00 10.67 92 ASN A C 1
ATOM 758 O O . ASN A 1 109 ? 9.491 25.603 20.355 1.00 12.47 92 ASN A O 1
ATOM 763 N N . TYR A 1 110 ? 10.301 25.902 18.277 1.00 10.85 93 TYR A N 1
ATOM 764 C CA . TYR A 1 110 ? 11.210 24.746 18.352 1.00 12.20 93 TYR A CA 1
ATOM 765 C C . TYR A 1 110 ? 12.505 25.075 19.079 1.00 13.72 93 TYR A C 1
ATOM 766 O O . TYR A 1 110 ? 13.091 24.207 19.742 1.00 15.19 93 TYR A O 1
ATOM 775 N N . ALA A 1 111 ? 12.961 26.326 18.972 1.00 13.01 94 ALA A N 1
ATOM 776 C CA . ALA A 1 111 ? 14.267 26.677 19.513 1.00 12.78 94 ALA A CA 1
ATOM 777 C C . ALA A 1 111 ? 14.358 28.156 19.900 1.00 11.17 94 ALA A C 1
ATOM 778 O O . ALA A 1 111 ? 15.185 28.907 19.368 1.00 12.60 94 ALA A O 1
ATOM 780 N N . PHE A 1 112 ? 13.525 28.553 20.851 1.00 11.82 95 PHE A N 1
ATOM 781 C CA . PHE A 1 112 ? 13.509 29.953 21.261 1.00 9.70 95 PHE A CA 1
ATOM 782 C C . PHE A 1 112 ? 14.884 30.447 21.686 1.00 11.50 95 PHE A C 1
ATOM 783 O O . PHE A 1 112 ? 15.322 31.535 21.280 1.00 10.72 95 PHE A O 1
ATOM 791 N N . GLY A 1 113 ? 15.585 29.633 22.467 1.00 11.84 96 GLY A N 1
ATOM 792 C CA . GLY A 1 113 ? 16.911 30.031 22.905 1.00 12.81 96 GLY A CA 1
ATOM 793 C C . GLY A 1 113 ? 17.873 30.357 21.785 1.00 11.61 96 GLY A C 1
ATOM 794 O O . GLY A 1 113 ? 18.581 31.339 21.838 1.00 14.63 96 GLY A O 1
ATOM 795 N N . GLN A 1 114 ? 17.930 29.498 20.771 1.00 13.04 97 GLN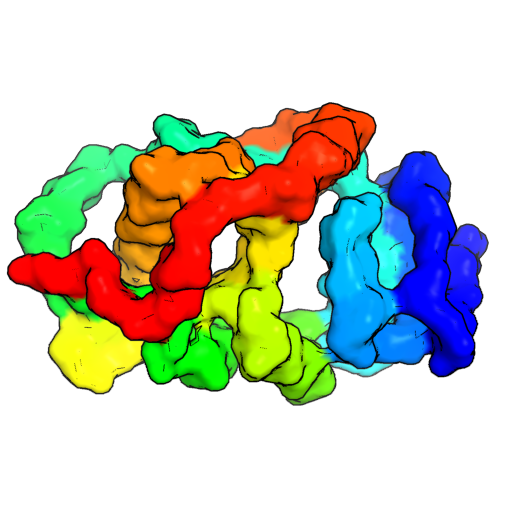 A N 1
ATOM 796 C CA . GLN A 1 114 ? 18.814 29.738 19.636 1.00 13.33 97 GLN A CA 1
ATOM 797 C C . GLN A 1 114 ? 18.347 30.942 18.822 1.00 12.35 97 GLN A C 1
ATOM 798 O O . GLN A 1 114 ? 19.164 31.647 18.235 1.00 12.49 97 GLN A O 1
ATOM 804 N N . VAL A 1 115 ? 17.036 31.161 18.746 1.00 11.84 98 VAL A N 1
ATOM 805 C CA . VAL A 1 115 ? 16.567 32.329 17.989 1.00 10.79 98 VAL A CA 1
ATOM 806 C C . VAL A 1 115 ? 16.936 33.658 18.672 1.00 10.83 98 VAL A C 1
ATOM 807 O O . VAL A 1 115 ? 17.466 34.571 18.026 1.00 11.59 98 VAL A O 1
ATOM 811 N N . ILE A 1 116 ? 16.691 33.771 19.971 1.00 10.21 99 ILE A N 1
ATOM 812 C CA . ILE A 1 116 ? 17.034 35.033 20.640 1.00 11.76 99 ILE A CA 1
ATOM 813 C C . ILE A 1 116 ? 18.553 35.216 20.632 1.00 11.92 99 ILE A C 1
ATOM 814 O O . ILE A 1 116 ? 19.037 36.341 20.488 1.00 11.57 99 ILE A O 1
ATOM 819 N N . GLU A 1 117 ? 19.282 34.100 20.704 1.00 12.03 100 GLU A N 1
ATOM 820 C CA . GLU A 1 117 ? 20.751 34.162 20.645 1.00 14.86 100 GLU A CA 1
ATOM 821 C C . GLU A 1 117 ? 21.209 34.656 19.266 1.00 13.99 100 GLU A C 1
ATOM 822 O O . GLU A 1 117 ? 22.155 35.438 19.158 1.00 16.31 100 GLU A O 1
ATOM 828 N N . GLY A 1 118 ? 20.545 34.192 18.212 1.00 12.95 101 GLY A N 1
ATOM 829 C CA . GLY A 1 118 ? 20.893 34.651 16.884 1.00 13.32 101 GLY A CA 1
ATOM 830 C C . GLY A 1 118 ? 20.592 36.133 16.730 1.00 14.49 101 GLY A C 1
ATOM 831 O O . GLY A 1 118 ? 21.308 36.851 16.015 1.00 16.70 101 GLY A O 1
ATOM 832 N N . CYS A 1 119 ? 19.522 36.604 17.376 1.00 14.02 102 CYS A N 1
ATOM 833 C CA . CYS A 1 119 ? 19.189 38.023 17.303 1.00 14.21 102 CYS A CA 1
ATOM 834 C C . CYS A 1 119 ? 20.210 38.868 18.088 1.00 15.65 102 CYS A C 1
ATOM 835 O O . CYS A 1 119 ? 20.626 39.934 17.630 1.00 18.51 102 CYS A O 1
ATOM 838 N N . ALA A 1 120 ? 20.601 38.375 19.257 1.00 17.95 103 ALA A N 1
ATOM 839 C CA . ALA A 1 120 ? 21.532 39.092 20.111 1.00 21.02 103 ALA A CA 1
ATOM 840 C C . ALA A 1 120 ? 22.931 39.127 19.527 1.00 24.09 103 ALA A C 1
ATOM 841 O O . ALA A 1 120 ? 23.673 40.067 19.754 1.00 26.19 103 ALA A O 1
ATOM 843 N N . SER A 1 121 ? 23.283 38.108 18.754 1.00 26.48 104 SER A N 1
ATOM 844 C CA . SER A 1 121 ? 24.612 38.035 18.173 1.00 30.90 104 SER A CA 1
ATOM 845 C C . SER A 1 121 ? 24.679 38.748 16.840 1.00 33.63 104 SER A C 1
ATOM 846 O O . SER A 1 121 ? 25.698 38.708 16.157 1.00 35.23 104 SER A O 1
ATOM 849 N N . ASP A 1 122 ? 23.582 39.397 16.474 1.00 36.94 105 ASP A N 1
ATOM 850 C CA . ASP A 1 122 ? 23.489 40.129 15.223 1.00 39.16 105 ASP A CA 1
ATOM 851 C C . ASP A 1 122 ? 24.062 41.534 15.413 1.00 39.59 105 ASP A C 1
ATOM 852 O O . ASP A 1 122 ? 23.741 42.220 16.394 1.00 40.06 105 ASP A O 1
ATOM 857 N N . GLY A 1 126 ? 21.545 43.739 17.437 1.00 32.18 109 GLY A N 1
ATOM 858 C CA . GLY A 1 126 ? 20.909 43.196 18.626 1.00 31.79 109 GLY A CA 1
ATOM 859 C C . GLY A 1 126 ? 21.696 43.464 19.899 1.00 32.19 109 GLY A C 1
ATOM 860 O O . GLY A 1 126 ? 21.594 42.730 20.872 1.00 30.42 109 GLY A O 1
ATOM 861 N N . THR A 1 127 ? 22.485 44.532 19.900 1.00 32.89 110 THR A N 1
ATOM 862 C CA . THR A 1 127 ? 23.293 44.866 21.056 1.00 33.20 110 THR A CA 1
ATOM 863 C C . THR A 1 127 ? 22.505 45.146 22.329 1.00 32.58 110 THR A C 1
ATOM 864 O O . THR A 1 127 ? 23.054 45.023 23.419 1.00 33.77 110 THR A O 1
ATOM 868 N N . TRP A 1 128 ? 21.232 45.516 22.205 1.00 31.42 111 TRP A N 1
ATOM 869 C CA . TRP A 1 128 ? 20.412 45.794 23.387 1.00 31.36 111 TRP A CA 1
ATOM 870 C C . TRP A 1 128 ? 19.982 44.505 24.079 1.00 31.00 111 TRP A C 1
ATOM 871 O O . TRP A 1 128 ? 19.506 44.534 25.214 1.00 32.18 111 TRP A O 1
ATOM 882 N N . ILE A 1 129 ? 20.143 43.379 23.387 1.00 28.88 112 ILE A N 1
ATOM 883 C CA . ILE A 1 129 ? 19.757 42.089 23.938 1.00 26.81 112 ILE A CA 1
ATOM 884 C C . ILE A 1 129 ? 20.915 41.488 24.747 1.00 26.93 112 ILE A C 1
ATOM 885 O O . ILE A 1 129 ? 21.639 40.610 24.279 1.00 26.08 112 ILE A O 1
ATOM 890 N N . THR A 1 130 ? 21.083 41.984 25.974 1.00 27.91 113 THR A N 1
ATOM 891 C CA . THR A 1 130 ? 22.141 41.511 26.857 1.00 28.98 113 THR A CA 1
ATOM 892 C C . THR A 1 130 ? 21.704 40.221 27.525 1.00 28.33 113 THR A C 1
ATOM 893 O O . THR A 1 130 ? 20.578 39.778 27.338 1.00 25.70 113 THR A O 1
ATOM 897 N N . ARG A 1 131 ? 22.597 39.640 28.320 1.00 27.85 114 ARG A N 1
ATOM 898 C CA . ARG A 1 131 ? 22.320 38.404 29.036 1.00 26.94 114 ARG A CA 1
ATOM 899 C C . ARG A 1 131 ? 21.052 38.501 29.872 1.00 24.34 114 ARG A C 1
ATOM 900 O O . ARG A 1 131 ? 20.238 37.586 29.859 1.00 24.10 114 ARG A O 1
ATOM 908 N N . GLY A 1 132 ? 20.888 39.603 30.602 1.00 23.03 115 GLY A N 1
ATOM 909 C CA . GLY A 1 132 ? 19.698 39.771 31.420 1.00 20.81 115 GLY A CA 1
ATOM 910 C C . GLY A 1 132 ? 18.428 39.811 30.586 1.00 19.80 115 GLY A C 1
ATOM 911 O O . GLY A 1 132 ? 17.387 39.287 30.996 1.00 18.23 115 GLY A O 1
ATOM 912 N N . VAL A 1 133 ? 18.495 40.436 29.417 1.00 19.23 116 VAL A N 1
ATOM 913 C CA . VAL A 1 133 ? 17.324 40.501 28.552 1.00 18.58 116 VAL A CA 1
ATOM 914 C C . VAL A 1 133 ? 17.038 39.096 28.005 1.00 17.30 116 VAL A C 1
ATOM 915 O O . VAL A 1 133 ? 15.900 38.644 27.997 1.00 16.40 116 VAL A O 1
ATOM 919 N N . VAL A 1 134 ? 18.077 38.406 27.555 1.00 15.75 117 VAL A N 1
ATOM 920 C CA . VAL A 1 134 ? 17.887 37.064 27.040 1.00 15.77 117 VAL A CA 1
ATOM 921 C C . VAL A 1 134 ? 17.216 36.203 28.111 1.00 15.71 117 VAL A C 1
ATOM 922 O O . VAL A 1 134 ? 16.239 35.486 27.850 1.00 14.03 117 VAL A O 1
ATOM 926 N N . GLU A 1 135 ? 17.736 36.265 29.326 1.00 15.00 118 GLU A N 1
ATOM 927 C CA . GLU A 1 135 ? 17.141 35.449 30.385 1.00 14.98 118 GLU A CA 1
ATOM 928 C C . GLU A 1 135 ? 15.687 35.843 30.645 1.00 14.53 118 GLU A C 1
ATOM 929 O O . GLU A 1 135 ? 14.826 34.978 30.849 1.00 13.88 118 GLU A O 1
ATOM 935 N N . ALA A 1 136 ? 15.419 37.147 30.631 1.00 13.18 119 ALA A N 1
ATOM 936 C CA . ALA A 1 136 ? 14.071 37.629 30.898 1.00 12.24 119 ALA A CA 1
ATOM 937 C C . ALA A 1 136 ? 13.082 37.164 29.849 1.00 12.18 119 ALA A C 1
ATOM 938 O O . ALA A 1 136 ? 11.973 36.755 30.187 1.00 12.13 119 ALA A O 1
ATOM 940 N N . TYR A 1 137 ? 13.478 37.185 28.581 1.00 12.20 120 TYR A N 1
ATOM 941 C CA . TYR A 1 137 ? 12.538 36.756 27.539 1.00 11.52 120 TYR A CA 1
ATOM 942 C C . TYR A 1 137 ? 12.436 35.245 27.440 1.00 11.76 120 TYR A C 1
ATOM 943 O O . TYR A 1 137 ? 11.378 34.731 2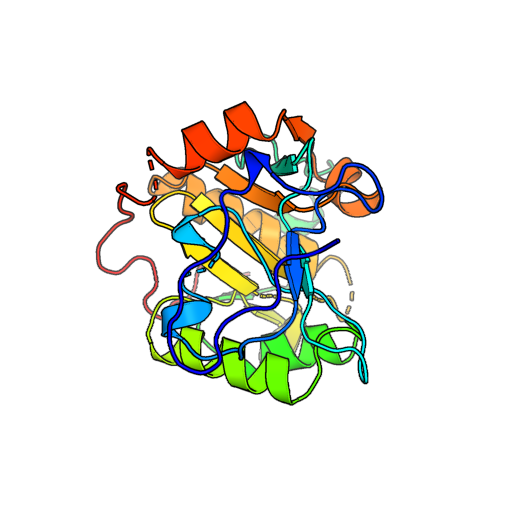7.069 1.00 11.32 120 TYR A O 1
ATOM 952 N N . HIS A 1 138 ? 13.507 34.532 27.785 1.00 11.69 121 HIS A N 1
ATOM 953 C CA . HIS A 1 138 ? 13.430 33.073 27.782 1.00 11.81 121 HIS A CA 1
ATOM 954 C C . HIS A 1 138 ? 12.425 32.689 28.882 1.00 10.72 121 HIS A C 1
ATOM 955 O O . HIS A 1 138 ? 11.620 31.748 28.707 1.00 10.63 121 HIS A O 1
ATOM 962 N N . ARG A 1 139 ? 12.437 33.409 30.014 1.00 10.74 122 ARG A N 1
ATOM 963 C CA . ARG A 1 139 ? 11.448 33.116 31.062 1.00 12.17 122 ARG A CA 1
ATOM 964 C C . ARG A 1 139 ? 10.036 33.315 30.495 1.00 11.78 122 ARG A C 1
ATOM 965 O O . ARG A 1 139 ? 9.144 32.502 30.738 1.00 12.92 122 ARG A O 1
ATOM 973 N N . LEU A 1 140 ? 9.826 34.408 29.758 1.00 9.45 123 LEU A N 1
ATOM 974 C CA . LEU A 1 140 ? 8.500 34.641 29.172 1.00 9.14 123 LEU A CA 1
ATOM 975 C C . LEU A 1 140 ? 8.128 33.523 28.198 1.00 10.62 123 LEU A C 1
ATOM 976 O O . LEU A 1 140 ? 6.967 33.148 28.100 1.00 10.58 123 LEU A O 1
ATOM 981 N N . HIS A 1 141 ? 9.109 33.007 27.472 1.00 10.40 124 HIS A N 1
ATOM 982 C CA . HIS A 1 141 ? 8.868 31.923 26.515 1.00 9.35 124 HIS A CA 1
ATOM 983 C C . HIS A 1 141 ? 8.415 30.662 27.278 1.00 10.04 124 HIS A C 1
ATOM 984 O O . HIS A 1 141 ? 7.448 29.995 26.885 1.00 9.78 124 HIS A O 1
ATOM 991 N N . GLU A 1 142 ? 9.124 30.342 28.356 1.00 11.56 125 GLU A N 1
ATOM 992 C CA . GLU A 1 142 ? 8.750 29.154 29.146 1.00 12.10 125 GLU A CA 1
ATOM 993 C C . GLU A 1 142 ? 7.390 29.298 29.803 1.00 12.56 125 GLU A C 1
ATOM 994 O O . GLU A 1 142 ? 6.680 28.305 30.036 1.00 13.51 125 GLU A O 1
ATOM 1000 N N . LEU A 1 143 ? 7.013 30.539 30.104 1.00 10.60 126 LEU A N 1
ATOM 1001 C CA . LEU A 1 143 ? 5.701 30.811 30.665 1.00 10.17 126 LEU A CA 1
ATOM 1002 C C . LEU A 1 143 ? 4.573 30.850 29.624 1.00 9.84 126 LEU A C 1
ATOM 1003 O O . LEU A 1 143 ? 3.405 31.023 29.996 1.00 12.97 126 LEU A O 1
ATOM 1008 N N . GLY A 1 144 ? 4.933 30.662 28.345 1.00 9.49 127 GLY A N 1
ATOM 1009 C CA . GLY A 1 144 ? 3.963 30.623 27.262 1.00 10.90 127 GLY A CA 1
ATOM 1010 C C . GLY A 1 144 ? 3.515 31.940 26.671 1.00 11.38 127 GLY A C 1
ATOM 1011 O O . GLY A 1 144 ? 2.483 31.978 25.973 1.00 11.18 127 GLY A O 1
ATOM 1012 N N . HIS A 1 145 ? 4.296 32.993 26.898 1.00 8.72 128 HIS A N 1
ATOM 1013 C CA . HIS A 1 145 ? 3.947 34.318 26.405 1.00 10.19 128 HIS A CA 1
ATOM 1014 C C . HIS A 1 145 ? 4.844 34.880 25.318 1.00 10.09 128 HIS A C 1
ATOM 1015 O O . HIS A 1 145 ? 4.420 35.795 24.607 1.00 9.79 128 HIS A O 1
ATOM 1022 N N . ALA A 1 146 ? 6.075 34.370 25.201 1.00 8.57 129 ALA A N 1
ATOM 1023 C CA . ALA A 1 146 ? 7.003 34.853 24.175 1.00 9.16 129 ALA A CA 1
ATOM 1024 C C . ALA A 1 146 ? 7.204 33.673 23.248 1.00 8.41 129 ALA A C 1
ATOM 1025 O O . ALA A 1 146 ? 7.327 32.520 23.700 1.00 10.44 129 ALA A O 1
ATOM 1027 N N . HIS A 1 147 ? 7.282 33.978 21.971 1.00 7.90 130 HIS A N 1
ATOM 1028 C CA . HIS A 1 147 ? 7.305 32.945 20.935 1.00 8.20 130 HIS A CA 1
ATOM 1029 C C . HIS A 1 147 ? 8.322 33.211 19.864 1.00 8.87 130 HIS A C 1
ATOM 1030 O O . HIS A 1 147 ? 8.607 34.371 19.533 1.00 8.46 13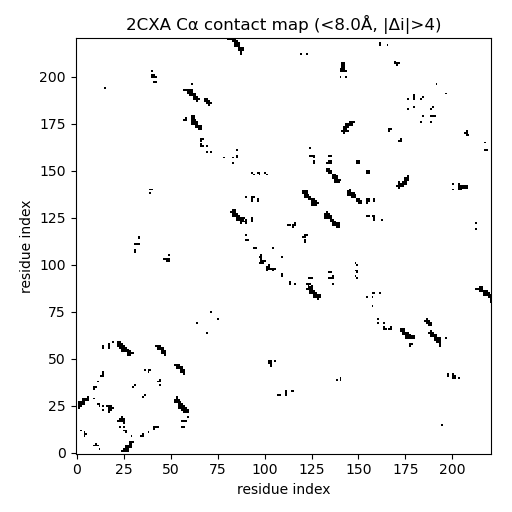0 HIS A O 1
ATOM 1037 N N . SER A 1 148 ? 8.883 32.134 19.320 1.00 7.72 131 SER A N 1
ATOM 1038 C CA . SER A 1 148 ? 9.859 32.225 18.251 1.00 9.16 131 SER A CA 1
ATOM 1039 C C . SER A 1 148 ? 9.385 31.526 16.992 1.00 8.69 131 SER A C 1
ATOM 1040 O O . SER A 1 148 ? 8.582 30.597 17.055 1.00 9.19 131 SER A O 1
ATOM 1043 N N . ILE A 1 149 ? 9.889 32.012 15.861 1.00 8.99 132 ILE A N 1
ATOM 1044 C CA . ILE A 1 149 ? 9.646 31.431 14.544 1.00 9.55 132 ILE A CA 1
ATOM 1045 C C . ILE A 1 149 ? 11.070 31.156 14.049 1.00 10.33 132 ILE A C 1
ATOM 1046 O O . ILE A 1 149 ? 11.899 32.064 14.009 1.00 10.37 132 ILE A O 1
ATOM 1051 N N . GLU A 1 150 ? 11.338 29.895 13.703 1.00 10.16 133 GLU A N 1
ATOM 1052 C CA . GLU A 1 150 ? 12.629 29.432 13.229 1.00 10.76 133 GLU A CA 1
ATOM 1053 C C . GLU A 1 150 ? 12.638 29.139 11.746 1.00 9.84 133 GLU A C 1
ATOM 1054 O O . GLU A 1 150 ? 11.669 28.577 11.213 1.00 10.00 133 GLU A O 1
ATOM 1060 N N . VAL A 1 151 ? 13.749 29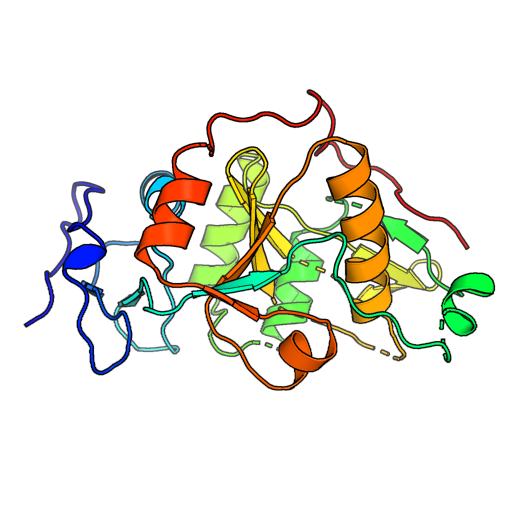.473 11.099 1.00 10.24 134 VAL A N 1
ATOM 1061 C CA . VAL A 1 151 ? 13.904 29.182 9.688 1.00 9.61 134 VAL A CA 1
ATOM 1062 C C . VAL A 1 151 ? 15.104 28.226 9.597 1.00 12.34 134 VAL A C 1
ATOM 1063 O O . VAL A 1 151 ? 16.182 28.533 10.087 1.00 14.59 134 VAL A O 1
ATOM 1067 N N . TRP A 1 152 ? 14.890 27.085 8.949 1.00 12.13 135 TRP A N 1
ATOM 1068 C CA . TRP A 1 152 ? 15.909 26.054 8.820 1.00 13.33 135 TRP A CA 1
ATOM 1069 C C . TRP A 1 152 ? 16.270 25.745 7.380 1.00 15.13 135 TRP A C 1
ATOM 1070 O O . TRP A 1 152 ? 15.410 25.753 6.510 1.00 14.49 135 TRP A O 1
ATOM 1081 N N . ARG A 1 153 ? 17.557 25.467 7.149 1.00 17.24 136 ARG A N 1
ATOM 1082 C CA . ARG A 1 153 ? 18.035 25.002 5.846 1.00 17.82 136 ARG A CA 1
ATOM 1083 C C . ARG A 1 153 ? 18.471 23.604 6.305 1.00 17.92 136 ARG A C 1
ATOM 1084 O O . ARG A 1 153 ? 19.530 23.441 6.941 1.00 17.90 136 ARG A O 1
ATOM 1092 N N . GLU A 1 154 ? 17.637 22.616 6.005 1.00 18.69 137 GLU A N 1
ATOM 1093 C CA . GLU A 1 154 ? 17.867 21.252 6.449 1.00 21.60 137 GLU A CA 1
ATOM 1094 C C . GLU A 1 154 ? 17.890 21.286 7.982 1.00 22.28 137 GLU A C 1
ATOM 1095 O O . GLU A 1 154 ? 16.913 21.714 8.596 1.00 21.23 137 GLU A O 1
ATOM 1101 N N . ASP A 1 155 ? 18.985 20.890 8.621 1.00 23.66 138 ASP A N 1
ATOM 1102 C CA . ASP A 1 155 ? 19.001 20.894 10.080 1.00 24.23 138 ASP A CA 1
ATOM 1103 C C . ASP A 1 155 ? 19.745 22.095 10.673 1.00 23.31 138 ASP A C 1
ATOM 1104 O O . ASP A 1 155 ? 20.040 22.115 11.859 1.00 26.01 138 ASP A O 1
ATOM 1109 N N . GLU A 1 156 ? 20.033 23.081 9.835 1.00 22.04 139 GLU A N 1
ATOM 1110 C CA . GLU A 1 156 ? 20.758 24.291 10.214 1.00 21.82 139 GLU A CA 1
ATOM 1111 C C . GLU A 1 156 ? 19.817 25.467 10.447 1.00 20.14 139 GLU A C 1
ATOM 1112 O O . GLU A 1 156 ? 19.070 25.857 9.534 1.00 20.19 139 GLU A O 1
ATOM 1118 N N . LEU A 1 157 ? 19.872 26.039 11.648 1.00 19.03 140 LEU A N 1
ATOM 1119 C CA . LEU A 1 157 ? 19.034 27.203 11.941 1.00 17.06 140 LEU A CA 1
ATOM 1120 C C . LEU A 1 157 ? 19.684 28.352 11.218 1.00 17.12 140 LEU A C 1
ATOM 1121 O O . LEU A 1 157 ? 20.830 28.705 11.526 1.00 19.47 140 LEU A O 1
ATOM 1126 N N . VAL A 1 158 ? 18.968 28.959 10.262 1.00 15.36 141 VAL A N 1
ATOM 1127 C CA . VAL A 1 158 ? 19.528 30.056 9.491 1.00 14.98 141 VAL A CA 1
ATOM 1128 C C . VAL A 1 158 ? 18.854 31.414 9.645 1.00 13.39 141 VAL A C 1
ATOM 1129 O O . VAL A 1 158 ? 19.242 32.391 9.007 1.00 14.36 141 VAL A O 1
ATOM 1133 N N . GLY A 1 159 ? 17.846 31.488 10.508 1.00 12.41 142 GLY A N 1
ATOM 1134 C CA . GLY A 1 159 ? 17.220 32.772 10.704 1.00 11.92 142 GLY A CA 1
ATOM 1135 C C . GLY A 1 159 ? 16.012 32.598 11.591 1.00 11.19 142 GLY A C 1
ATOM 1136 O O . GLY A 1 159 ? 15.665 31.481 11.987 1.00 11.58 142 GLY A O 1
ATOM 1137 N N . GLY A 1 160 ? 15.346 33.700 11.884 1.00 11.09 143 GLY A N 1
ATOM 1138 C CA . GLY A 1 160 ? 14.160 33.567 12.716 1.00 10.63 143 GLY A CA 1
ATOM 1139 C C . GLY A 1 160 ? 13.751 34.885 13.316 1.00 11.33 143 GLY A C 1
ATOM 1140 O O . GLY A 1 160 ? 14.325 35.915 13.022 1.00 11.78 143 GLY A O 1
ATOM 1157 N N . TYR A 1 162 ? 11.378 36.613 16.999 1.00 8.52 145 TYR A N 1
ATOM 1158 C CA . TYR A 1 162 ? 10.629 36.297 18.217 1.00 8.69 145 TYR A CA 1
ATOM 1159 C C . TYR A 1 162 ? 9.867 37.505 18.679 1.00 9.16 145 TYR A C 1
ATOM 1160 O O . TYR A 1 162 ? 10.157 38.642 18.265 1.00 9.26 145 TYR A O 1
ATOM 1169 N N . GLY A 1 163 ? 8.862 37.254 19.510 1.00 8.94 146 GLY A N 1
ATOM 1170 C CA . GLY A 1 163 ? 8.065 38.359 20.014 1.00 10.45 146 GLY A CA 1
ATOM 1171 C C . GLY A 1 163 ? 7.213 37.939 21.185 1.00 9.61 146 GLY A C 1
ATOM 1172 O O . GLY A 1 163 ? 7.277 36.807 21.634 1.00 9.63 146 GLY A O 1
ATOM 1173 N N . VAL A 1 164 ? 6.426 38.875 21.687 1.00 9.54 147 VAL A N 1
ATOM 1174 C CA . VAL A 1 164 ? 5.551 38.613 22.814 1.00 8.38 147 VAL A CA 1
ATOM 1175 C C . VAL A 1 164 ? 4.096 38.675 22.361 1.00 9.73 147 VAL A C 1
ATOM 1176 O O . VAL A 1 164 ? 3.706 39.644 21.706 1.00 8.58 147 VAL A O 1
ATOM 1180 N N . ALA A 1 165 ? 3.292 37.664 22.703 1.00 8.14 148 ALA A N 1
ATOM 1181 C CA . ALA A 1 165 ? 1.882 37.704 22.300 1.00 9.90 148 ALA A CA 1
ATOM 1182 C C . ALA A 1 165 ? 1.038 38.494 23.282 1.00 10.85 148 ALA A C 1
ATOM 1183 O O . ALA A 1 165 ? 1.235 38.409 24.496 1.00 11.60 148 ALA A O 1
ATOM 1185 N N . GLN A 1 166 ? 0.079 39.233 22.723 1.00 10.13 149 GLN A N 1
ATOM 1186 C CA . GLN A 1 166 ? -0.930 39.965 23.489 1.00 9.74 149 GLN A CA 1
ATOM 1187 C C . GLN A 1 166 ? -2.280 39.683 22.815 1.00 9.88 149 GLN A C 1
ATOM 1188 O O . GLN A 1 166 ? -2.842 40.538 22.116 1.00 9.22 149 GLN A O 1
ATOM 1194 N N . GLY A 1 167 ? -2.775 38.444 22.994 1.00 9.46 150 GLY A N 1
ATOM 1195 C CA . GLY A 1 167 ? -4.060 38.074 22.392 1.00 10.76 150 GLY A CA 1
ATOM 1196 C C . GLY A 1 167 ? -3.917 37.952 20.889 1.00 10.80 150 GLY A C 1
ATOM 1197 O O . GLY A 1 167 ? -3.171 37.088 20.396 1.00 10.90 150 GLY A O 1
ATOM 1198 N N . THR A 1 168 ? -4.612 38.824 20.156 1.00 10.77 151 THR A N 1
ATOM 1199 C CA . THR A 1 168 ? -4.548 38.824 18.698 1.00 9.94 151 THR A CA 1
ATOM 1200 C C . THR A 1 168 ? -3.568 39.874 18.171 1.00 10.78 151 THR A C 1
ATOM 1201 O O . THR A 1 168 ? -3.492 40.123 16.964 1.00 10.13 151 THR A O 1
ATOM 1205 N N . LEU A 1 169 ? -2.825 40.499 19.096 1.00 10.40 152 LEU A N 1
ATOM 1206 C CA . LEU A 1 169 ? -1.774 41.456 18.740 1.00 9.89 152 LEU A CA 1
ATOM 1207 C C . LEU A 1 169 ? -0.453 40.739 19.073 1.00 8.95 152 LEU A C 1
ATOM 1208 O O . LEU A 1 169 ? -0.354 40.062 20.112 1.00 10.96 152 LEU A O 1
ATOM 1213 N N . PHE A 1 170 ? 0.534 40.830 18.187 1.00 7.89 153 PHE A N 1
ATOM 1214 C CA . PHE A 1 170 ? 1.848 40.241 18.407 1.00 8.45 153 PHE A CA 1
ATOM 1215 C C . PHE A 1 170 ? 2.881 41.359 18.454 1.00 8.61 153 PHE A C 1
ATOM 1216 O O . PHE A 1 170 ? 2.984 42.156 17.515 1.00 10.82 153 PHE A O 1
ATOM 1224 N N . CYS A 1 171 ? 3.665 41.399 19.538 1.00 8.28 154 CYS A N 1
ATOM 1225 C CA . CYS A 1 171 ? 4.657 42.452 19.690 1.00 9.96 154 CYS A CA 1
ATOM 1226 C C . CYS A 1 171 ? 6.007 41.903 19.239 1.00 8.54 154 CYS A C 1
ATOM 1227 O O . CYS A 1 171 ? 6.619 41.109 19.950 1.00 11.82 154 CYS A O 1
ATOM 1230 N N . GLY A 1 172 ? 6.458 42.331 18.067 1.00 9.33 155 GLY A N 1
ATOM 1231 C CA . GLY A 1 172 ? 7.720 41.841 17.531 1.00 9.65 155 GLY A CA 1
ATOM 1232 C C . GLY A 1 172 ? 8.889 42.379 18.315 1.00 11.48 155 GLY A C 1
ATOM 1233 O O . GLY A 1 172 ? 8.900 43.556 18.684 1.00 13.17 155 GLY A O 1
ATOM 1234 N N . GLU A 1 173 ? 9.855 41.519 18.613 1.00 10.13 156 GLU A N 1
ATOM 1235 C CA . GLU A 1 173 ? 11.041 41.970 19.326 1.00 11.00 156 GLU A CA 1
ATOM 1236 C C . GLU A 1 173 ? 12.242 42.103 18.380 1.00 12.48 156 GLU A C 1
ATOM 1237 O O . GLU A 1 173 ? 12.758 43.193 18.190 1.00 13.93 156 GLU A O 1
ATOM 1243 N N . SER A 1 174 ? 12.674 41.003 17.771 1.00 11.27 157 SER A N 1
ATOM 1244 C CA . SER A 1 174 ? 13.819 41.066 16.875 1.00 10.78 157 SER A CA 1
ATOM 1245 C C . SER A 1 174 ? 13.800 39.910 15.899 1.00 11.37 157 SER A C 1
ATOM 1246 O O . SER A 1 174 ? 12.966 38.985 16.006 1.00 10.54 157 SER A O 1
ATOM 1257 N N . PHE A 1 176 ? 16.659 37.729 12.901 1.00 14.09 159 PHE A N 1
ATOM 1258 C CA . PHE A 1 176 ? 18.022 37.584 12.399 1.00 14.78 159 PHE A CA 1
ATOM 1259 C C . PHE A 1 176 ? 17.993 36.730 11.154 1.00 14.62 159 PHE A C 1
ATOM 1260 O O . PHE A 1 176 ? 17.053 35.969 10.923 1.00 13.42 159 PHE A O 1
ATOM 1268 N N . SER A 1 177 ? 19.043 36.861 10.347 1.00 15.39 160 SER A N 1
ATOM 1269 C CA . SER A 1 177 ? 19.110 36.129 9.098 1.00 16.05 160 SER A CA 1
ATOM 1270 C C . SER A 1 177 ? 20.579 35.804 8.799 1.00 17.74 160 SER A C 1
ATOM 1271 O O . SER A 1 177 ? 21.415 36.698 8.787 1.00 21.76 160 SER A O 1
ATOM 1274 N N . ARG A 1 178 ? 20.879 34.529 8.585 1.00 19.21 161 ARG A N 1
ATOM 1275 C CA . ARG A 1 178 ? 22.257 34.117 8.277 1.00 22.22 161 ARG A CA 1
ATOM 1276 C C . ARG A 1 178 ? 22.392 33.567 6.866 1.00 21.91 161 ARG A C 1
ATOM 1277 O O . ARG A 1 178 ? 23.492 33.206 6.424 1.00 22.25 161 ARG A O 1
ATOM 1293 N N . GLU A 1 180 ? 20.403 34.048 2.751 1.00 20.72 163 GLU A N 1
ATOM 1294 C CA . GLU A 1 180 ? 19.530 34.866 1.926 1.00 20.64 163 GLU A CA 1
ATOM 1295 C C . GLU A 1 180 ? 18.029 34.666 2.148 1.00 17.86 163 GLU A C 1
ATOM 1296 O O . GLU A 1 180 ? 17.519 33.550 2.054 1.00 18.95 163 GLU A O 1
ATOM 1302 N N . ASN A 1 181 ? 17.341 35.776 2.427 1.00 16.61 164 ASN A N 1
ATOM 1303 C CA . ASN A 1 181 ? 15.893 35.797 2.644 1.00 15.82 164 ASN A CA 1
ATOM 1304 C C . ASN A 1 181 ? 15.372 34.987 3.827 1.00 14.45 164 ASN A C 1
ATOM 1305 O O . ASN A 1 181 ? 14.166 34.743 3.939 1.00 14.85 164 ASN A O 1
ATOM 1310 N N . ALA A 1 182 ? 16.255 34.553 4.712 1.00 14.45 165 ALA A N 1
ATOM 1311 C CA . ALA A 1 182 ? 15.794 33.763 5.835 1.00 13.14 165 ALA A CA 1
ATOM 1312 C C . ALA A 1 182 ? 14.800 34.500 6.740 1.00 12.62 165 ALA A C 1
ATOM 1313 O O . ALA A 1 182 ? 13.715 33.988 7.005 1.00 13.62 165 ALA A O 1
ATOM 1315 N N . SER A 1 183 ? 15.146 35.687 7.217 1.00 13.49 166 SER A N 1
ATOM 1316 C CA . SER A 1 183 ? 14.218 36.403 8.107 1.00 13.01 166 SER A CA 1
ATOM 1317 C C . SER A 1 183 ? 12.941 36.792 7.349 1.00 13.58 166 SER A C 1
ATOM 1318 O O . SER A 1 183 ? 11.848 36.783 7.923 1.00 12.69 166 SER A O 1
ATOM 1321 N N . LYS A 1 184 ? 13.069 37.101 6.061 1.00 12.96 167 LYS A N 1
ATOM 1322 C CA . LYS A 1 184 ? 11.878 37.442 5.263 1.00 15.18 167 LYS A CA 1
ATOM 1323 C C . LYS A 1 184 ? 10.941 36.237 5.205 1.00 12.24 167 LYS A C 1
ATOM 1324 O O . LYS A 1 184 ? 9.713 36.392 5.273 1.00 12.22 167 LYS A O 1
ATOM 1330 N N . THR A 1 185 ? 11.518 35.047 5.068 1.00 11.24 168 THR A N 1
ATOM 1331 C CA . THR A 1 185 ? 10.736 33.818 5.029 1.00 11.92 168 THR A CA 1
ATOM 1332 C C . THR A 1 185 ? 9.994 33.627 6.360 1.00 10.81 168 THR A C 1
ATOM 1333 O O . THR A 1 185 ? 8.826 33.254 6.378 1.00 10.20 168 THR A O 1
ATOM 1337 N N . ALA A 1 186 ? 10.669 33.895 7.477 1.00 9.97 169 ALA A N 1
ATOM 1338 C CA . ALA A 1 186 ? 10.002 33.753 8.773 1.00 10.44 169 ALA A CA 1
ATOM 1339 C C . ALA A 1 186 ? 8.789 34.675 8.874 1.00 10.83 169 ALA A C 1
ATOM 1340 O O . ALA A 1 186 ? 7.727 34.269 9.343 1.00 10.42 169 ALA A O 1
ATOM 1342 N N . LEU A 1 187 ? 8.977 35.915 8.458 1.00 10.91 170 LEU A N 1
ATOM 1343 C CA . LEU A 1 187 ? 7.893 36.889 8.566 1.00 10.96 170 LEU A CA 1
ATOM 1344 C C . LEU A 1 187 ? 6.742 36.566 7.614 1.00 11.47 170 LEU A C 1
ATOM 1345 O O . LEU A 1 187 ? 5.553 36.672 7.992 1.00 12.08 170 LEU A O 1
ATOM 1350 N N . LEU A 1 188 ? 7.086 36.154 6.401 1.00 10.43 171 LEU A N 1
ATOM 1351 C CA . LEU A 1 188 ? 6.056 35.830 5.426 1.00 11.51 171 LEU A CA 1
ATOM 1352 C C . LEU A 1 188 ? 5.191 34.685 5.936 1.00 11.13 171 LEU A C 1
ATOM 1353 O O . LEU A 1 188 ? 3.952 34.749 5.942 1.00 12.05 171 LEU A O 1
ATOM 1358 N N . VAL A 1 189 ? 5.840 33.623 6.375 1.00 10.83 172 VAL A N 1
ATOM 1359 C CA . VAL A 1 189 ? 5.119 32.456 6.860 1.00 9.63 172 VAL A CA 1
ATOM 1360 C C . VAL A 1 189 ? 4.333 32.754 8.121 1.00 9.36 172 VAL A C 1
ATOM 1361 O O . VAL A 1 189 ? 3.171 32.351 8.248 1.00 10.50 172 VAL A O 1
ATOM 1365 N N . PHE A 1 190 ? 4.942 33.488 9.043 1.00 9.71 173 PHE A N 1
ATOM 1366 C CA . PHE A 1 190 ? 4.251 33.824 10.264 1.00 9.70 173 PHE A CA 1
ATOM 1367 C C . PHE A 1 190 ? 3.032 34.677 9.986 1.00 9.68 173 PHE A C 1
ATOM 1368 O O . PHE A 1 190 ? 1.974 34.431 10.544 1.00 10.24 173 PHE A O 1
ATOM 1376 N N . CYS A 1 191 ? 3.177 35.679 9.137 1.00 11.61 174 CYS A N 1
ATOM 1377 C CA . CYS A 1 191 ? 2.005 36.532 8.847 1.00 11.17 174 CYS A CA 1
ATOM 1378 C C . CYS A 1 191 ? 0.844 35.710 8.283 1.00 12.72 174 CYS A C 1
ATOM 1379 O O . CYS A 1 191 ? -0.308 35.898 8.678 1.00 13.81 174 CYS A O 1
ATOM 1382 N N . GLU A 1 192 ? 1.136 34.800 7.373 1.00 11.80 175 GLU A N 1
ATOM 1383 C CA . GLU A 1 192 ? 0.065 33.970 6.798 1.00 14.27 175 GLU A CA 1
ATOM 1384 C C . GLU A 1 192 ? -0.621 33.097 7.854 1.00 13.47 175 GLU A C 1
ATOM 1385 O O . GLU A 1 192 ? -1.844 33.009 7.900 1.00 13.93 175 GLU A O 1
ATOM 1391 N N . GLU A 1 193 ? 0.167 32.488 8.725 1.00 11.16 176 GLU A N 1
ATOM 1392 C CA . GLU A 1 193 ? -0.372 31.621 9.751 1.00 12.49 176 GLU A CA 1
ATOM 1393 C C . GLU A 1 193 ? -1.174 32.442 10.752 1.00 11.52 176 GLU A C 1
ATOM 1394 O O . GLU A 1 193 ? -2.285 32.092 11.121 1.00 12.80 176 GLU A O 1
ATOM 1400 N N . PHE A 1 194 ? -0.583 33.542 11.189 1.00 10.00 177 PHE A N 1
ATOM 1401 C CA . PHE A 1 194 ? -1.206 34.435 12.148 1.00 9.94 177 PHE A CA 1
ATOM 1402 C C . PHE A 1 194 ? -2.550 35.008 11.643 1.00 9.93 177 PHE A C 1
ATOM 1403 O O . PHE A 1 194 ? -3.576 34.878 12.319 1.00 11.82 177 PHE A O 1
ATOM 1411 N N . ILE A 1 195 ? -2.545 35.621 10.466 1.00 11.78 178 ILE A N 1
ATOM 1412 C CA . ILE A 1 195 ? -3.786 36.227 9.973 1.00 15.23 178 ILE A CA 1
ATOM 1413 C C . ILE A 1 195 ? -4.833 35.155 9.671 1.00 17.10 178 ILE A C 1
ATOM 1414 O O . ILE A 1 195 ? -6.023 35.369 9.893 1.00 18.25 178 ILE A O 1
ATOM 1419 N N . GLY A 1 196 ? -4.399 33.981 9.227 1.00 16.83 179 GLY A N 1
ATOM 1420 C CA . GLY A 1 196 ? -5.365 32.938 8.918 1.00 19.34 179 GLY A CA 1
ATOM 1421 C C . GLY A 1 196 ? -6.116 32.384 10.115 1.00 20.08 179 GLY A C 1
ATOM 1422 O O . GLY A 1 196 ? -7.205 31.825 9.971 1.00 21.77 179 GLY A O 1
ATOM 1423 N N . HIS A 1 197 ? -5.535 32.549 11.304 1.00 18.65 180 HIS A N 1
ATOM 1424 C CA . HIS A 1 197 ? -6.102 32.040 12.541 1.00 17.58 180 HIS A CA 1
ATOM 1425 C C . HIS A 1 197 ? -6.658 33.093 13.491 1.00 15.46 180 HIS A C 1
ATOM 1426 O O . HIS A 1 197 ? -6.972 32.775 14.641 1.00 17.26 180 HIS A O 1
ATOM 1433 N N . GLY A 1 198 ? -6.798 34.329 13.015 1.00 14.13 181 GLY A N 1
ATOM 1434 C CA . GLY A 1 198 ? -7.384 35.352 13.862 1.00 13.69 181 GLY A CA 1
ATOM 1435 C C . GLY A 1 198 ? -6.472 36.474 14.313 1.00 14.01 181 GLY A C 1
ATOM 1436 O O . GLY A 1 198 ? -6.926 37.431 14.928 1.00 13.48 181 GLY A O 1
ATOM 1437 N N . GLY A 1 199 ? -5.184 36.361 14.028 1.00 11.08 182 GLY A N 1
ATOM 1438 C CA . GLY A 1 199 ? -4.304 37.446 14.447 1.00 11.52 182 GLY A CA 1
ATOM 1439 C C . GLY A 1 199 ? -4.649 38.711 13.695 1.00 10.83 182 GLY A C 1
ATOM 1440 O O . GLY A 1 199 ? -5.053 38.657 12.517 1.00 13.54 182 GLY A O 1
ATOM 1441 N N . LYS A 1 200 ? -4.482 39.862 14.350 1.00 9.92 183 LYS A N 1
ATOM 1442 C CA . LYS A 1 200 ? -4.836 41.127 13.715 1.00 10.92 183 LYS A CA 1
ATOM 1443 C C . LYS A 1 200 ? -3.769 42.181 13.476 1.00 11.78 183 LYS A C 1
ATOM 1444 O O . LYS A 1 200 ? -3.879 42.949 12.527 1.00 11.55 183 LYS A O 1
ATOM 1450 N N . LEU A 1 201 ? -2.767 42.245 14.356 1.00 10.00 184 LEU A N 1
ATOM 1451 C CA . LEU A 1 201 ? -1.794 43.311 14.240 1.00 10.36 184 LEU A CA 1
ATOM 1452 C C . LEU A 1 201 ? -0.434 42.905 14.797 1.00 8.97 184 LEU A C 1
ATOM 1453 O O . LEU A 1 201 ? -0.366 42.109 15.759 1.00 10.25 184 LEU A O 1
ATOM 1458 N N . ILE A 1 202 ? 0.628 43.430 14.180 1.00 9.93 185 ILE A N 1
ATOM 1459 C CA . ILE A 1 202 ? 1.979 43.178 14.678 1.00 9.19 185 ILE A CA 1
ATOM 1460 C C . ILE A 1 202 ? 2.573 44.528 15.066 1.00 10.67 185 ILE A C 1
ATOM 1461 O O . ILE A 1 202 ? 2.591 45.471 14.278 1.00 11.64 185 ILE A O 1
ATOM 1466 N N . ASP A 1 203 ? 2.991 44.637 16.320 1.00 10.39 186 ASP A N 1
ATOM 1467 C CA . ASP A 1 203 ? 3.600 45.869 16.769 1.00 10.19 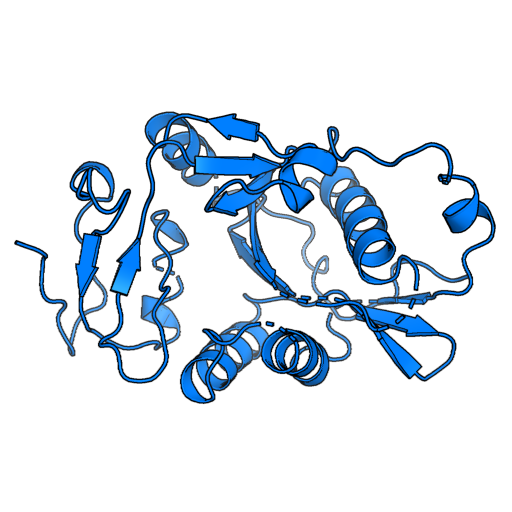186 ASP A CA 1
ATOM 1468 C C . ASP A 1 203 ? 5.087 45.841 16.426 1.00 10.35 186 ASP A C 1
ATOM 1469 O O . ASP A 1 203 ? 5.795 44.849 16.697 1.00 10.90 186 ASP A O 1
ATOM 1474 N N . CYS A 1 204 ? 5.553 46.942 15.835 1.00 10.16 187 CYS A N 1
ATOM 1475 C CA . CYS A 1 204 ? 6.962 47.104 15.461 1.00 12.56 187 CYS A CA 1
ATOM 1476 C C . CYS A 1 204 ? 7.699 48.181 16.272 1.00 12.79 187 CYS A C 1
ATOM 1477 O O . CYS A 1 204 ? 8.894 48.362 16.105 1.00 13.34 187 CYS A O 1
ATOM 1480 N N . GLN A 1 205 ? 6.964 48.855 17.155 1.00 13.44 188 GLN A N 1
ATOM 1481 C CA . GLN A 1 205 ? 7.454 49.940 18.022 1.00 14.37 188 GLN A CA 1
ATOM 1482 C C . GLN A 1 205 ? 7.874 51.229 17.300 1.00 14.40 188 GLN A C 1
ATOM 1483 O O . GLN A 1 205 ? 7.176 52.245 17.387 1.00 15.39 188 GLN A O 1
ATOM 1489 N N . VAL A 1 206 ? 9.013 51.171 16.626 1.00 16.94 189 VAL A N 1
ATOM 1490 C CA . VAL A 1 206 ? 9.565 52.329 15.923 1.00 19.79 189 VAL A CA 1
ATOM 1491 C C . VAL A 1 206 ? 9.841 51.976 14.466 1.00 20.92 189 VAL A C 1
ATOM 1492 O O . VAL A 1 206 ? 10.355 50.913 14.160 1.00 21.20 189 VAL A O 1
ATOM 1496 N N . LEU A 1 207 ? 9.489 52.883 13.573 1.00 22.31 190 LEU A N 1
ATOM 1497 C CA . LEU A 1 207 ? 9.696 52.628 12.165 1.00 24.94 190 LEU A CA 1
ATOM 1498 C C . LEU A 1 207 ? 11.130 52.887 11.722 1.00 27.64 190 LEU A C 1
ATOM 1499 O O . LEU A 1 207 ? 11.797 53.766 12.246 1.00 28.54 190 LEU A O 1
ATOM 1504 N N . ASN A 1 208 ? 11.607 52.079 10.783 1.00 30.08 191 ASN A N 1
ATOM 1505 C CA . ASN A 1 208 ? 12.939 52.251 10.209 1.00 32.66 191 ASN A CA 1
ATOM 1506 C C . ASN A 1 208 ? 12.795 51.848 8.745 1.00 33.22 191 ASN A C 1
ATOM 1507 O O . ASN A 1 208 ? 11.733 51.388 8.352 1.00 32.09 191 ASN A O 1
ATOM 1512 N N . ASP A 1 209 ? 13.837 52.014 7.931 1.00 34.88 192 ASP A N 1
ATOM 1513 C CA . ASP A 1 209 ? 13.713 51.676 6.515 1.00 35.90 192 ASP A CA 1
ATOM 1514 C C . ASP A 1 209 ? 13.429 50.202 6.188 1.00 35.35 192 ASP A C 1
ATOM 1515 O O . ASP A 1 209 ? 12.705 49.912 5.231 1.00 36.57 192 ASP A O 1
ATOM 1520 N N . HIS A 1 210 ? 13.974 49.270 6.961 1.00 35.51 193 HIS A N 1
ATOM 1521 C CA . HIS A 1 210 ? 13.724 47.861 6.665 1.00 36.20 193 HIS A CA 1
ATOM 1522 C C . HIS A 1 210 ? 12.254 47.507 6.860 1.00 35.20 193 HIS A C 1
ATOM 1523 O O . HIS A 1 210 ? 11.588 47.073 5.923 1.00 35.37 193 HIS A O 1
ATOM 1530 N N . THR A 1 211 ? 11.745 47.692 8.072 1.00 32.74 194 THR A N 1
ATOM 1531 C CA . THR A 1 211 ? 10.341 47.383 8.312 1.00 32.67 194 THR A CA 1
ATOM 1532 C C . THR A 1 211 ? 9.426 48.250 7.461 1.00 32.56 194 THR A C 1
ATOM 1533 O O . THR A 1 211 ? 8.305 47.850 7.164 1.00 33.22 194 THR A O 1
ATOM 1537 N N . ALA A 1 212 ? 9.887 49.428 7.048 1.00 32.35 195 ALA A N 1
ATOM 1538 C CA . ALA A 1 212 ? 9.053 50.260 6.191 1.00 30.21 195 ALA A CA 1
ATOM 1539 C C . ALA A 1 212 ? 8.928 49.556 4.835 1.00 30.04 195 ALA A C 1
ATOM 1540 O O . ALA A 1 212 ? 7.858 49.533 4.232 1.00 29.24 195 ALA A O 1
ATOM 1542 N N . SER A 1 213 ? 10.026 48.971 4.361 1.00 30.13 196 SER A N 1
ATOM 1543 C CA . SER A 1 213 ? 10.025 48.283 3.065 1.00 30.93 196 SER A CA 1
ATOM 1544 C C . SER A 1 213 ? 9.116 47.063 3.108 1.00 30.23 196 SER A C 1
ATOM 1545 O O . SER A 1 213 ? 8.586 46.618 2.072 1.00 30.55 196 SER A O 1
ATOM 1548 N N . LEU A 1 214 ? 8.945 46.532 4.314 1.00 28.08 197 LEU A N 1
ATOM 1549 C CA . LEU A 1 214 ? 8.091 45.374 4.548 1.00 27.46 197 LEU A CA 1
ATOM 1550 C C . LEU A 1 214 ? 6.623 45.747 4.750 1.00 25.28 197 LEU A C 1
ATOM 1551 O O . LEU A 1 214 ? 5.777 44.885 4.981 1.00 22.65 197 LEU A O 1
ATOM 1556 N N . GLY A 1 215 ? 6.328 47.037 4.669 1.00 23.39 198 GLY A N 1
ATOM 1557 C CA . GLY A 1 215 ? 4.960 47.477 4.807 1.00 19.96 198 GLY A CA 1
ATOM 1558 C C . GLY A 1 215 ? 4.530 48.068 6.137 1.00 17.95 198 GLY A C 1
ATOM 1559 O O . GLY A 1 215 ? 3.353 48.368 6.283 1.00 16.79 198 GLY A O 1
ATOM 1560 N N . ALA A 1 216 ? 5.438 48.244 7.091 1.00 18.37 199 ALA A N 1
ATOM 1561 C CA . ALA A 1 216 ? 5.044 48.821 8.383 1.00 17.77 199 ALA A CA 1
ATOM 1562 C C . ALA A 1 216 ? 4.669 50.290 8.217 1.00 19.16 199 ALA A C 1
ATOM 1563 O O . ALA A 1 216 ? 5.189 50.975 7.317 1.00 20.40 199 ALA A O 1
ATOM 1565 N N . CYS A 1 217 ? 3.763 50.767 9.071 1.00 19.11 200 CYS A N 1
ATOM 1566 C CA . CYS A 1 217 ? 3.295 52.152 9.032 1.00 20.48 200 CYS A CA 1
ATOM 1567 C C . CYS A 1 217 ? 3.253 52.725 10.445 1.00 20.84 200 CYS A C 1
ATOM 1568 O O . CYS A 1 217 ? 3.522 52.013 11.426 1.00 21.18 200 CYS A O 1
ATOM 1571 N N . GLU A 1 218 ? 2.939 54.011 10.551 1.00 20.04 201 GLU A N 1
ATOM 1572 C CA . GLU A 1 218 ? 2.845 54.649 11.855 1.00 19.51 201 GLU A CA 1
ATOM 1573 C C . GLU A 1 218 ? 1.415 55.051 12.145 1.00 19.55 201 GLU A C 1
ATOM 1574 O O . GLU A 1 218 ? 0.692 55.557 11.266 1.00 20.74 201 GLU A O 1
ATOM 1580 N N . ILE A 1 219 ? 0.975 54.763 13.362 1.00 16.54 202 ILE A N 1
ATOM 1581 C CA . ILE A 1 219 ? -0.336 55.178 13.801 1.00 15.39 202 ILE A CA 1
ATOM 1582 C C . ILE A 1 219 ? -0.194 55.955 15.121 1.00 15.83 202 ILE A C 1
ATOM 1583 O O . ILE A 1 219 ? 0.766 55.749 15.885 1.00 16.04 202 ILE A O 1
ATOM 1588 N N . PRO A 1 220 ? -1.135 56.857 15.413 1.00 15.30 203 PRO A N 1
ATOM 1589 C CA . PRO A 1 220 ? -0.985 57.586 16.676 1.00 15.23 203 PRO A CA 1
ATOM 1590 C C . PRO A 1 220 ? -0.990 56.609 17.867 1.00 15.23 203 PRO A C 1
ATOM 1591 O O . PRO A 1 220 ? -1.678 55.576 17.858 1.00 14.67 203 PRO A O 1
ATOM 1595 N N . ARG A 1 221 ? -0.238 56.939 18.899 1.00 14.20 204 ARG A N 1
ATOM 1596 C CA . ARG A 1 221 ? -0.215 56.083 20.075 1.00 14.73 204 ARG A CA 1
ATOM 1597 C C . ARG A 1 221 ? -1.613 55.850 20.616 1.00 16.08 204 ARG A C 1
ATOM 1598 O O . ARG A 1 221 ? -1.940 54.751 21.033 1.00 14.32 204 ARG A O 1
ATOM 1606 N N . ARG A 1 222 ? -2.460 56.884 20.605 1.00 15.14 205 ARG A N 1
ATOM 1607 C CA . ARG A 1 222 ? -3.799 56.708 21.105 1.00 14.77 205 ARG A CA 1
ATOM 1608 C C . ARG A 1 222 ? -4.533 55.556 20.390 1.00 14.63 205 ARG A C 1
ATOM 1609 O O . ARG A 1 222 ? -5.215 54.761 21.013 1.00 14.02 205 ARG A O 1
ATOM 1617 N N . ASP A 1 223 ? -4.369 55.484 19.077 1.00 15.09 206 ASP A N 1
ATOM 1618 C CA . ASP A 1 223 ? -5.027 54.453 18.292 1.00 16.48 206 ASP A CA 1
ATOM 1619 C C . ASP A 1 223 ? -4.379 53.108 18.598 1.00 15.21 206 ASP A C 1
ATOM 1620 O O . ASP A 1 223 ? -5.068 52.110 18.731 1.00 14.76 206 ASP A O 1
ATOM 1625 N N . TYR A 1 224 ? -3.058 53.102 18.735 1.00 13.87 207 TYR A N 1
ATOM 1626 C CA . TYR A 1 224 ? -2.392 51.837 19.067 1.00 13.68 207 TYR A CA 1
ATOM 1627 C C . TYR A 1 224 ? -2.905 51.298 20.401 1.00 12.67 207 TYR A C 1
ATOM 1628 O O . TYR A 1 224 ? -3.216 50.104 20.516 1.00 13.44 207 TYR A O 1
ATOM 1637 N N . LEU A 1 225 ? -2.966 52.162 21.427 1.00 13.05 208 LEU A N 1
ATOM 1638 C CA . LEU A 1 225 ? -3.428 51.718 22.740 1.00 12.66 208 LEU A CA 1
ATOM 1639 C C . LEU A 1 225 ? -4.858 51.228 22.697 1.00 12.72 208 LEU A C 1
ATOM 1640 O O . LEU A 1 225 ? -5.246 50.309 23.425 1.00 13.35 208 LEU A O 1
ATOM 1645 N N . ASN A 1 226 ? -5.654 51.837 21.823 1.00 13.40 209 ASN A N 1
ATOM 1646 C CA . ASN A 1 226 ? -7.032 51.425 21.683 1.00 14.62 209 ASN A CA 1
ATOM 1647 C C . ASN A 1 226 ? -7.112 50.034 21.033 1.00 14.25 209 ASN A C 1
ATOM 1648 O O . ASN A 1 226 ? -7.898 49.190 21.465 1.00 15.98 209 ASN A O 1
ATOM 1653 N N . TYR A 1 227 ? -6.276 49.789 20.019 1.00 13.73 210 TYR A N 1
ATOM 1654 C CA . TYR A 1 227 ? -6.268 48.471 19.378 1.00 13.81 210 TYR A CA 1
ATOM 1655 C C . TYR A 1 227 ? -5.793 47.478 20.420 1.00 12.50 210 TYR A C 1
ATOM 1656 O O . TYR A 1 227 ? -6.383 46.418 20.591 1.00 12.84 210 TYR A O 1
ATOM 1665 N N . LEU A 1 228 ? -4.729 47.832 21.144 1.00 12.62 211 LEU A N 1
ATOM 1666 C CA . LEU A 1 228 ? -4.214 46.908 22.155 1.00 12.02 211 LEU A CA 1
ATOM 1667 C C . LEU A 1 228 ? -5.249 46.514 23.210 1.00 12.03 211 LEU A C 1
ATOM 1668 O O . LEU A 1 228 ? -5.378 45.341 23.569 1.00 13.72 211 LEU A O 1
ATOM 1673 N N . ASN A 1 229 ? -6.004 47.487 23.708 1.00 12.98 212 ASN A N 1
ATOM 1674 C CA . ASN A 1 229 ? -7.011 47.229 24.744 1.00 16.00 212 ASN A CA 1
ATOM 1675 C C . ASN A 1 229 ? -8.066 46.225 24.299 1.00 16.89 212 ASN A C 1
ATOM 1676 O O . ASN A 1 229 ? -8.570 45.443 25.111 1.00 19.57 212 ASN A O 1
ATOM 1681 N N . GLN A 1 230 ? -8.380 46.228 23.008 1.00 16.80 213 GLN A N 1
ATOM 1682 C CA . GLN A 1 230 ? -9.358 45.290 22.477 1.00 18.07 213 GLN A CA 1
ATOM 1683 C C . GLN A 1 230 ? -8.715 43.936 22.171 1.00 16.48 213 GLN A C 1
ATOM 1684 O O . GLN A 1 230 ? -9.202 42.883 22.574 1.00 18.63 213 GLN A O 1
ATOM 1698 N N . ARG A 1 232 ? -5.865 42.504 23.216 1.00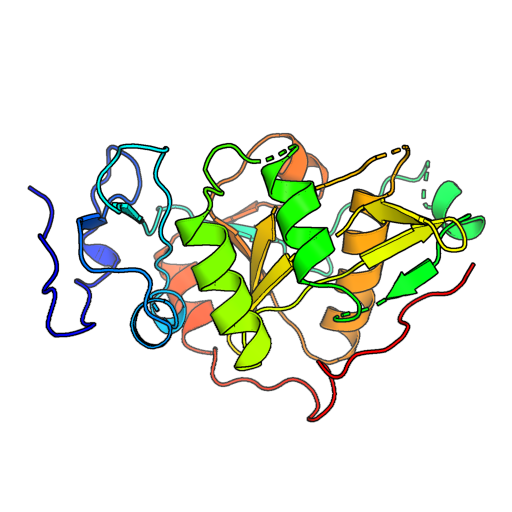 14.92 215 ARG A N 1
ATOM 1699 C CA . ARG A 1 232 ? -5.249 41.688 24.265 1.00 16.49 215 ARG A CA 1
ATOM 1700 C C . ARG A 1 232 ? -6.252 40.726 24.876 1.00 17.79 215 ARG A C 1
ATOM 1701 O O . ARG A 1 232 ? -5.872 39.754 25.517 1.00 18.63 215 ARG A O 1
ATOM 1709 N N . LEU A 1 233 ? -7.530 40.993 24.655 1.00 18.72 216 LEU A N 1
ATOM 1710 C CA . LEU A 1 233 ? -8.590 40.154 25.177 1.00 22.08 216 LEU A CA 1
ATOM 1711 C C . LEU A 1 233 ? -8.996 39.122 24.135 1.00 21.69 216 LEU A C 1
ATOM 1712 O O . LEU A 1 233 ? -9.758 38.201 24.440 1.00 22.09 216 LEU A O 1
ATOM 1717 N N . GLY A 1 234 ? -8.513 39.295 22.903 1.00 19.06 217 GLY A N 1
ATOM 1718 C CA . GLY A 1 234 ? -8.820 38.346 21.851 1.00 18.72 217 GLY A CA 1
ATOM 1719 C C . GLY A 1 234 ? -7.994 37.089 22.001 1.00 19.21 217 GLY A C 1
ATOM 1720 O O . GLY A 1 234 ? -6.952 37.092 22.664 1.00 19.73 217 GLY A O 1
ATOM 1721 N N . ARG A 1 235 ? -8.434 36.002 21.370 1.00 18.85 218 ARG A N 1
ATOM 1722 C CA . ARG A 1 235 ? -7.696 34.755 21.473 1.00 20.67 218 ARG A CA 1
ATOM 1723 C C . ARG A 1 235 ? -7.466 34.059 20.147 1.00 19.07 218 ARG A C 1
ATOM 1724 O O . ARG A 1 235 ? -8.307 34.090 19.248 1.00 19.25 218 ARG A O 1
ATOM 1732 N N . LEU A 1 236 ? -6.305 33.436 20.033 1.00 15.93 219 LEU A N 1
ATOM 1733 C CA . LEU A 1 236 ? -5.994 32.635 18.872 1.00 17.47 219 LEU A CA 1
ATOM 1734 C C . LEU A 1 236 ? -6.416 31.220 19.319 1.00 18.49 219 LEU A C 1
ATOM 1735 O O . LEU A 1 236 ? -6.740 30.999 20.494 1.00 19.09 219 LEU A O 1
ATOM 1740 N N . PRO A 1 237 ? -6.428 30.250 18.396 1.00 19.59 220 PRO A N 1
ATOM 1741 C CA . PRO A 1 237 ? -6.818 28.891 18.810 1.00 20.45 220 PRO A CA 1
ATOM 1742 C C . PRO A 1 237 ? -5.973 28.374 19.983 1.00 22.15 220 PRO A C 1
ATOM 1743 O O . PRO A 1 237 ? -4.812 28.749 20.136 1.00 19.52 220 PRO A O 1
ATOM 1747 N N . ASN A 1 238 ? -6.561 27.506 20.813 1.00 22.97 221 ASN A N 1
ATOM 1748 C CA . ASN A 1 238 ? -5.911 26.960 22.005 1.00 25.44 221 ASN A CA 1
ATOM 1749 C C . ASN A 1 238 ? -4.488 26.436 21.808 1.00 23.87 221 ASN A C 1
ATOM 1750 O O . ASN A 1 238 ? -3.618 26.599 22.671 1.00 25.14 221 ASN A O 1
ATOM 1755 N N . ASN A 1 239 ? -4.253 25.776 20.690 1.00 21.39 222 ASN A N 1
ATOM 1756 C CA . ASN A 1 239 ? -2.935 25.204 20.444 1.00 21.39 222 ASN A CA 1
ATOM 1757 C C . ASN A 1 239 ? -2.145 25.970 19.393 1.00 19.09 222 ASN A C 1
ATOM 1758 O O . ASN A 1 239 ? -1.201 25.439 18.819 1.00 18.28 222 ASN A O 1
ATOM 1763 N N . PHE A 1 240 ? -2.514 27.225 19.152 1.00 17.69 223 PHE A N 1
ATOM 1764 C CA . PHE A 1 240 ? -1.822 28.009 18.142 1.00 15.53 223 PHE A CA 1
ATOM 1765 C C . PHE A 1 240 ? -0.321 28.147 18.410 1.00 14.92 223 PHE A C 1
ATOM 1766 O O . PHE A 1 240 ? 0.486 28.120 17.480 1.00 15.91 223 PHE A O 1
ATOM 1774 N N . TRP A 1 241 ? 0.063 28.267 19.677 1.00 14.07 224 TRP A N 1
ATOM 1775 C CA . TRP A 1 241 ? 1.488 28.429 20.005 1.00 1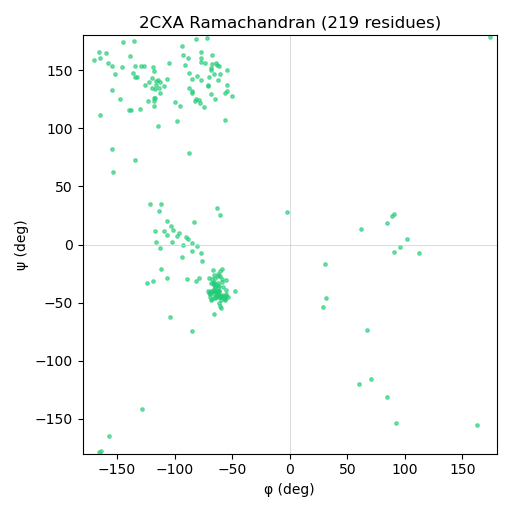4.04 224 TRP A CA 1
ATOM 1776 C C . TRP A 1 241 ? 2.259 27.157 20.397 1.00 14.47 224 TRP A C 1
ATOM 1777 O O . TRP A 1 241 ? 3.398 27.235 20.881 1.00 14.23 224 TRP A O 1
ATOM 1788 N N . VAL A 1 242 ? 1.641 25.993 20.215 1.00 14.40 225 VAL A N 1
ATOM 1789 C CA . VAL A 1 242 ? 2.321 24.730 20.521 1.00 15.12 225 VAL A CA 1
ATOM 1790 C C . VAL A 1 242 ? 3.417 24.514 19.461 1.00 15.02 225 VAL A C 1
ATOM 1791 O O . VAL A 1 242 ? 3.165 24.720 18.284 1.00 16.58 225 VAL A O 1
ATOM 1795 N N . PRO A 1 243 ? 4.627 24.075 19.864 1.00 15.29 226 PRO A N 1
ATOM 1796 C CA . PRO A 1 243 ? 5.719 23.854 18.895 1.00 16.41 226 PRO A CA 1
ATOM 1797 C C . PRO A 1 243 ? 5.233 22.999 17.739 1.00 17.77 226 PRO A C 1
ATOM 1798 O O . PRO A 1 243 ? 4.673 21.907 17.954 1.00 16.77 226 PRO A O 1
ATOM 1802 N N . ARG A 1 244 ? 5.451 23.484 16.519 1.00 16.12 227 ARG A N 1
ATOM 1803 C CA . ARG A 1 244 ? 4.990 22.794 15.319 1.00 16.01 227 ARG A CA 1
ATOM 1804 C C . ARG A 1 244 ? 5.639 23.321 14.032 1.00 16.53 227 ARG A C 1
ATOM 1805 O O . ARG A 1 244 ? 6.265 24.388 14.026 1.00 15.00 227 ARG A O 1
ATOM 1813 N N . CYS A 1 245 ? 5.503 22.561 12.946 1.00 16.36 228 CYS A N 1
ATOM 1814 C CA . CYS A 1 245 ? 6.042 22.969 11.652 1.00 16.43 228 CYS A CA 1
ATOM 1815 C C . CYS A 1 245 ? 4.989 23.823 10.956 1.00 16.08 228 CYS A C 1
ATOM 1816 O O . CYS A 1 245 ? 3.816 23.462 10.923 1.00 17.34 228 CYS A O 1
ATOM 1819 N N . LEU A 1 246 ? 5.414 24.940 10.379 1.00 15.07 229 LEU A N 1
ATOM 1820 C CA . LEU A 1 246 ? 4.507 25.845 9.689 1.00 13.68 229 LEU A CA 1
ATOM 1821 C C . LEU A 1 246 ? 4.643 25.801 8.182 1.00 14.08 229 LEU A C 1
ATOM 1822 O O . LEU A 1 246 ? 3.687 26.120 7.462 1.00 15.75 229 LEU A O 1
ATOM 1827 N N . PHE A 1 247 ? 5.839 25.478 7.700 1.00 13.29 230 PHE A N 1
ATOM 1828 C CA . PHE A 1 247 ? 6.109 25.446 6.251 1.00 14.67 230 PHE A CA 1
ATOM 1829 C C . PHE A 1 247 ? 7.248 24.506 5.936 1.00 16.61 230 PHE A C 1
ATOM 1830 O O . PHE A 1 247 ? 8.294 24.530 6.598 1.00 15.05 230 PHE A O 1
ATOM 1838 N N . SER A 1 248 ? 7.048 23.653 4.934 1.00 21.78 231 SER A N 1
ATOM 1839 C CA . SER A 1 248 ? 8.118 22.742 4.540 1.00 27.51 231 SER A CA 1
ATOM 1840 C C . SER A 1 248 ? 8.452 22.962 3.066 1.00 30.05 231 SER A C 1
ATOM 1841 O O . SER A 1 248 ? 7.560 23.186 2.263 1.00 30.71 231 SER A O 1
ATOM 1844 N N . PRO A 1 249 ? 9.747 22.924 2.706 1.00 33.03 232 PRO A N 1
ATOM 1845 C CA . PRO A 1 249 ? 10.209 23.120 1.328 1.00 36.37 232 PRO A CA 1
ATOM 1846 C C . PRO A 1 249 ? 9.176 22.712 0.282 1.00 38.53 232 PRO A C 1
ATOM 1847 O O . PRO A 1 249 ? 9.294 21.601 -0.277 1.00 40.48 232 PRO A O 1
#

GO terms:
  GO:0008914 leucyl-tRNA--protein transferase activity (F, IDA)
  GO:0005737 cytoplasm (C, IDA)
  GO:0016755 aminoacyltransferase activity (F, IDA)

Radius of gyration: 17.16 Å; Cα contacts (8 Å, |Δi|>4): 429; chains: 1; bounding box: 34×43×52 Å

Organism: Escherichia coli (strain K12) (NCBI:txid83333)

Foldseek 3Di:
DAAEDDLPDQDFDQQVPADPVVFFWHYFAHALAQVNQVCVLRQKHWFDAPPGTTIIGHGFWFKKAFLVQFDDDVVCVCVVVDLKWKWLPCLLVQCVQFVVVVRRCDPRNSVSLVVCVVVPFKAKMFIDNVPHTAHIIFGDLALETEDDGHGVVCRHVVRSNLCSVLSVVQRRTMYTPGDDDVVVVNRRMDIDGSVVVSVVSNVSPHHGDPCSRPTTIRGDD

InterPro domains:
  IPR004616 Leucyl/phenylalanyl-tRNA-protein transferase [MF_00688] (1-234)
  IPR004616 Leucyl/phenylalanyl-tRNA-protein transferase [PF03588] (35-203)
  IPR004616 Leucyl/phenylalanyl-tRNA-protein transferase [PTHR30098] (1-224)
  IPR004616 Leucyl/phenylalanyl-tRNA-protein transferase [TIGR00667] (32-231)
  IPR016181 Acyl-CoA N-acyltransferase [SSF55729] (2-228)
  IPR042203 Leucyl/phenylalanyl-tRNA-protein transferase, C-terminal [G3DSA:3.40.630.70] (62-234)
  IPR042221 Leucyl/phenylalanyl-tRNA-protein transferase, N-terminal [G3DSA:3.30.70.3550] (2-61)

Nearest PDB structures (foldseek):
  2cxa-assembly1_A  TM=1.005E+00  e=3.246E-49  Escherichia coli
  2z3l-assembly1_A  TM=9.966E-01  e=1.258E-44  Escherichia coli
  2dps-assembly1_A  TM=9.943E-01  e=1.181E-44  Escherichia coli
  2z3k-assembly1_B  TM=9.985E-01  e=3.483E-44  Escherichia coli
  2z3n-assembly1_B  TM=9.944E-01  e=1.843E-44  Escherichia coli

Secondary structure (DSSP, 8-state):
-PEEPPSS------GGG--TTTTTEEEE-----HHHH--GGGT-EE---TTSPPEEE--SSEEEE-GGG-------HHHHT---EE----HHHHHHHHHT--TT--HHHHHHHHHHHHTTSEE---EEETTEEEE--EEEETTEEEE---B---HHHHHHHHHHHHHHHTT--EEEEES--HHHHHTT-EEE-HHHHHHHHH-------TTTTSS---B--

CATH classification: 3.30.70.3550 (+1 more: 3.40.630.70)